Protein AF-A0A8I1FXY9-F1 (afdb_monomer)

Organism: NCBI:txid122355

Sequence (341 aa):
MSAKYPLLRSIAVDLVPSIPGQGSTDYKLNIAHQLLHAALGTVSPEVACQNRLPIVKLSTPFHSEFLQYNLFQAMERARKNFKMDQWQAMLIAEQAVTALRNARIGVGQVQILIDPQFKKAVKNKAFAALRQNLALDDSTELDPKTATLAIVSGKVPMPDLSWETRLSLAANSPFRHLGDIVYIAASAECYLWQFPPTDSTETAWATHDRCFRSQRHYSAEMGLGFTFITAPTTRENRAFIRGLDNQHQLYTPMIDCRREITEPDLTKVQWQLGNMHREAIRDSGHLHPSLTDLLPGGLASLLRIFGCNECNTLYAQDSHKNPGIPTSCKCHNSKPTPHAK

pLDDT: mean 86.22, std 12.81, range [37.53, 97.44]

Radius of gyration: 22.72 Å; Cα contacts (8 Å, |Δi|>4): 633; chains: 1; bounding box: 58×46×89 Å

Mean predicted aligned error: 7.25 Å

Solvent-accessible surface area (backbone atoms only — not comparable to full-atom values): 18620 Å² total; per-residue (Å²): 129,58,83,85,41,63,82,54,42,60,56,17,59,71,42,36,84,76,52,83,80,89,75,54,70,68,58,42,36,52,50,33,42,42,36,46,22,20,20,53,22,46,68,30,62,66,56,27,59,75,68,62,58,52,74,41,42,54,16,66,85,64,55,51,80,46,57,75,52,12,56,58,52,10,18,55,46,38,23,70,76,64,75,47,58,73,68,62,12,42,54,57,21,50,51,48,45,48,53,33,41,76,64,27,49,41,62,42,53,46,50,51,72,66,40,79,89,51,48,70,71,54,39,52,53,47,50,57,39,40,53,51,38,30,39,80,53,101,86,45,75,53,83,49,40,23,26,63,52,23,30,78,68,65,71,41,58,79,68,79,79,49,48,60,52,53,39,48,42,51,38,64,47,88,58,44,92,68,56,46,55,22,57,46,22,55,75,43,63,25,25,44,39,66,65,52,59,35,61,41,58,71,38,26,54,14,54,34,44,31,26,45,76,57,100,58,29,38,41,30,34,34,23,74,36,28,30,37,37,37,58,66,43,81,37,82,36,88,91,41,101,86,37,79,29,44,36,26,45,31,46,22,40,25,32,28,35,68,40,51,69,85,58,84,62,48,87,81,49,62,70,44,70,66,46,62,50,67,36,65,45,39,61,79,45,98,87,48,76,27,55,56,76,74,33,77,67,47,74,86,67,40,50,46,35,39,22,35,77,88,74,53,32,55,22,29,64,86,49,88,91,52,76,73,56,45,60,61,52,69,70,76,75,61,67,78,78,78,80,81,128

Structure (mmCIF, N/CA/C/O backbone):
data_AF-A0A8I1FXY9-F1
#
_entry.id   AF-A0A8I1FXY9-F1
#
loop_
_atom_site.group_PDB
_atom_site.id
_atom_site.type_symbol
_atom_site.label_atom_id
_atom_site.label_alt_id
_atom_site.label_comp_id
_atom_site.label_asym_id
_atom_site.label_entity_id
_atom_site.label_seq_id
_atom_site.pdbx_PDB_ins_code
_atom_site.Cartn_x
_atom_site.Cartn_y
_atom_site.Cartn_z
_atom_site.occupancy
_atom_site.B_iso_or_equiv
_atom_site.auth_seq_id
_atom_site.auth_comp_id
_atom_site.auth_asym_id
_atom_site.auth_atom_id
_atom_site.pdbx_PDB_model_num
ATOM 1 N N . MET A 1 1 ? 10.564 -18.897 -13.912 1.00 45.88 1 MET A N 1
ATOM 2 C CA . MET A 1 1 ? 10.556 -17.651 -13.109 1.00 45.88 1 MET A CA 1
ATOM 3 C C . MET A 1 1 ? 9.181 -16.966 -13.040 1.00 45.88 1 MET A C 1
ATOM 5 O O . MET A 1 1 ? 8.916 -16.340 -12.023 1.00 45.88 1 MET A O 1
ATOM 9 N N . SER A 1 2 ? 8.264 -17.144 -14.010 1.00 37.53 2 SER A N 1
ATOM 10 C CA . SER A 1 2 ? 6.939 -16.476 -14.016 1.00 37.53 2 SER A CA 1
ATOM 11 C C . SER A 1 2 ? 5.883 -17.020 -13.034 1.00 37.53 2 SER A C 1
ATOM 13 O O . SER A 1 2 ? 4.881 -16.355 -12.794 1.00 37.53 2 SER A O 1
ATOM 15 N N . ALA A 1 3 ? 6.098 -18.186 -12.410 1.00 43.84 3 ALA A N 1
ATOM 16 C CA . ALA A 1 3 ? 5.118 -18.788 -11.493 1.00 43.84 3 ALA A CA 1
ATOM 17 C C . ALA A 1 3 ? 4.887 -17.983 -10.196 1.00 43.84 3 ALA A C 1
ATOM 19 O O . ALA A 1 3 ? 3.838 -18.118 -9.579 1.00 43.84 3 ALA A O 1
ATOM 20 N N . LYS A 1 4 ? 5.847 -17.140 -9.783 1.00 53.50 4 LYS A N 1
ATOM 21 C CA . LYS A 1 4 ? 5.747 -16.345 -8.544 1.00 53.50 4 LYS A CA 1
ATOM 22 C C . LYS A 1 4 ? 4.998 -15.020 -8.703 1.00 53.50 4 LYS A C 1
ATOM 24 O O . LYS A 1 4 ? 4.618 -14.440 -7.695 1.00 53.50 4 LYS A O 1
ATOM 29 N N . TYR A 1 5 ? 4.751 -14.578 -9.937 1.00 65.88 5 TYR A N 1
ATOM 30 C CA . TYR A 1 5 ? 3.953 -13.384 -10.223 1.00 65.88 5 TYR A CA 1
ATOM 31 C C . TYR A 1 5 ? 2.901 -13.691 -11.293 1.00 65.88 5 TYR A C 1
ATOM 33 O O . TYR A 1 5 ? 3.026 -13.220 -12.426 1.00 65.88 5 TYR A O 1
ATOM 41 N N . PRO A 1 6 ? 1.858 -14.476 -10.953 1.00 76.38 6 PRO A N 1
ATOM 42 C CA . PRO A 1 6 ? 0.793 -14.833 -11.891 1.00 76.38 6 PRO A CA 1
ATOM 43 C C . PRO A 1 6 ? 0.164 -13.602 -12.555 1.00 76.38 6 PRO A C 1
ATOM 45 O O . PRO A 1 6 ? -0.101 -13.621 -13.753 1.00 76.38 6 PRO A O 1
ATOM 48 N N . LEU A 1 7 ? 0.036 -12.507 -11.794 1.00 83.75 7 LEU A N 1
ATOM 49 C CA . LEU A 1 7 ? -0.486 -11.218 -12.253 1.00 83.75 7 LEU A CA 1
ATOM 50 C C . LEU A 1 7 ? 0.299 -10.620 -13.429 1.00 83.75 7 LEU A C 1
ATOM 52 O O . LEU A 1 7 ? -0.293 -10.025 -14.321 1.00 83.75 7 LEU A O 1
ATOM 56 N N . LEU A 1 8 ? 1.625 -10.786 -13.453 1.00 89.31 8 LEU A N 1
ATOM 57 C CA . LEU A 1 8 ? 2.462 -10.263 -14.537 1.00 89.31 8 LEU A CA 1
ATOM 58 C C . LEU A 1 8 ? 2.552 -11.215 -15.724 1.00 89.31 8 LEU A C 1
ATOM 60 O O . LEU A 1 8 ? 2.991 -10.802 -16.792 1.00 89.31 8 LEU A O 1
ATOM 64 N N . ARG A 1 9 ? 2.182 -12.489 -15.555 1.00 88.06 9 ARG A N 1
ATOM 65 C CA . ARG A 1 9 ? 2.334 -13.498 -16.605 1.00 88.06 9 ARG A CA 1
ATOM 66 C C . ARG A 1 9 ? 1.412 -13.228 -17.790 1.00 88.06 9 ARG A C 1
ATOM 68 O O . ARG A 1 9 ? 1.884 -13.327 -18.915 1.00 88.06 9 ARG A O 1
ATOM 75 N N . SER A 1 10 ? 0.144 -12.889 -17.552 1.00 86.69 10 SER A N 1
ATOM 76 C CA . SER A 1 10 ? -0.794 -12.554 -18.635 1.00 86.69 10 SER A CA 1
ATOM 77 C C . SER A 1 10 ? -0.310 -11.337 -19.422 1.00 86.69 10 SER A C 1
ATOM 79 O O . SER A 1 10 ? -0.148 -11.419 -20.632 1.00 86.69 10 SER A O 1
ATOM 81 N N . ILE A 1 11 ? 0.069 -10.266 -18.719 1.00 91.62 11 ILE A N 1
ATOM 82 C CA . ILE A 1 11 ? 0.603 -9.049 -19.343 1.00 91.62 11 ILE A CA 1
ATOM 83 C C . ILE A 1 11 ? 1.875 -9.345 -20.138 1.00 91.62 11 ILE A C 1
ATOM 85 O O . ILE A 1 11 ? 2.051 -8.854 -21.248 1.00 91.62 11 ILE A O 1
ATOM 89 N N . ALA A 1 12 ? 2.782 -10.147 -19.579 1.00 91.12 12 ALA A N 1
ATOM 90 C CA . ALA A 1 12 ? 4.019 -10.501 -20.257 1.00 91.12 12 ALA A CA 1
ATOM 91 C C . ALA A 1 12 ? 3.742 -11.240 -21.573 1.00 91.12 12 ALA A C 1
ATOM 93 O O . ALA A 1 12 ? 4.397 -10.933 -22.563 1.00 91.12 12 ALA A O 1
ATOM 94 N N . VAL A 1 13 ? 2.771 -12.163 -21.593 1.00 90.38 13 VAL A N 1
ATOM 95 C CA . VAL A 1 13 ? 2.339 -12.872 -22.809 1.00 90.38 13 VAL A CA 1
ATOM 96 C C . VAL A 1 13 ? 1.783 -11.894 -23.844 1.00 90.38 13 VAL A C 1
ATOM 98 O O . VAL A 1 13 ? 2.195 -11.960 -25.000 1.00 90.38 13 VAL A O 1
ATOM 101 N N . ASP A 1 14 ? 0.940 -10.947 -23.429 1.00 88.50 14 ASP A N 1
ATOM 102 C CA . ASP A 1 14 ? 0.349 -9.943 -24.325 1.00 88.50 14 ASP A CA 1
ATOM 103 C C . ASP A 1 14 ? 1.394 -8.984 -24.920 1.00 88.50 14 ASP A C 1
ATOM 105 O O . ASP A 1 14 ? 1.212 -8.462 -26.018 1.00 88.50 14 ASP A O 1
ATOM 109 N N . LEU A 1 15 ? 2.517 -8.772 -24.225 1.00 89.00 15 LEU A N 1
ATOM 110 C CA . LEU A 1 15 ? 3.629 -7.950 -24.710 1.00 89.00 15 LEU A CA 1
ATOM 111 C C . LEU A 1 15 ? 4.573 -8.692 -25.668 1.00 89.00 15 LEU A C 1
ATOM 113 O O . LEU A 1 15 ? 5.290 -8.035 -26.423 1.00 89.00 15 LEU A O 1
ATOM 117 N N . VAL A 1 16 ? 4.599 -10.033 -25.673 1.00 90.12 16 VAL A N 1
ATOM 118 C CA . VAL A 1 16 ? 5.518 -10.823 -26.523 1.00 90.12 16 VAL A CA 1
ATOM 119 C C . VAL A 1 16 ? 5.428 -10.465 -28.016 1.00 90.12 16 VAL A C 1
ATOM 121 O O . VAL A 1 16 ? 6.491 -10.322 -28.629 1.00 90.12 16 VAL A O 1
ATOM 124 N N . PRO A 1 17 ? 4.236 -10.298 -28.628 1.00 87.38 17 PRO A N 1
ATOM 125 C CA . PRO A 1 17 ? 4.123 -9.924 -30.039 1.00 87.38 17 PRO A CA 1
ATOM 126 C C . PRO A 1 17 ? 4.778 -8.577 -30.366 1.00 87.38 17 PRO A C 1
ATOM 128 O O . PRO A 1 17 ? 5.331 -8.416 -31.451 1.00 87.38 17 PRO A O 1
ATOM 131 N N . SER A 1 18 ? 4.765 -7.637 -29.418 1.00 83.50 18 SER A N 1
ATOM 132 C CA . SER A 1 18 ? 5.369 -6.309 -29.571 1.00 83.50 18 SER A CA 1
ATOM 133 C C . SER A 1 18 ? 6.886 -6.303 -29.369 1.00 83.50 18 SER A C 1
ATOM 135 O O . SER A 1 18 ? 7.537 -5.301 -29.657 1.00 83.50 18 SER A O 1
ATOM 137 N N . ILE A 1 19 ? 7.476 -7.399 -28.877 1.00 84.19 19 ILE A N 1
ATOM 138 C CA . ILE A 1 19 ? 8.915 -7.486 -28.628 1.00 84.19 19 ILE A CA 1
ATOM 139 C C . ILE A 1 19 ? 9.678 -7.727 -29.945 1.00 84.19 19 ILE A C 1
ATOM 141 O O . ILE A 1 19 ? 9.516 -8.792 -30.566 1.00 84.19 19 ILE A O 1
ATOM 145 N N . PRO A 1 20 ? 10.553 -6.786 -30.361 1.00 80.62 20 PRO A N 1
ATOM 146 C CA . PRO A 1 20 ? 11.271 -6.882 -31.625 1.00 80.62 20 PRO A CA 1
ATOM 147 C C . PRO A 1 20 ? 12.362 -7.960 -31.597 1.00 80.62 20 PRO A C 1
ATOM 149 O O . PRO A 1 20 ? 12.853 -8.364 -30.543 1.00 80.62 20 PRO A O 1
ATOM 152 N N . GLY A 1 21 ? 12.759 -8.408 -32.790 1.00 77.06 21 GLY A N 1
ATOM 153 C CA . GLY A 1 21 ? 13.835 -9.381 -32.990 1.00 77.06 21 GLY A CA 1
ATOM 154 C C . GLY A 1 21 ? 13.376 -10.840 -33.076 1.00 77.06 21 GLY A C 1
ATOM 155 O O . GLY A 1 21 ? 12.226 -11.189 -32.783 1.00 77.06 21 GLY A O 1
ATOM 156 N N . GLN A 1 22 ? 14.300 -11.699 -33.515 1.00 68.88 22 GLN A N 1
ATOM 157 C CA . GLN A 1 22 ? 14.123 -13.151 -33.544 1.00 68.88 22 GLN A CA 1
ATOM 158 C C . GLN A 1 22 ? 14.563 -13.775 -32.216 1.00 68.88 22 GLN A C 1
ATOM 160 O O . GLN A 1 22 ? 15.511 -13.318 -31.582 1.00 68.88 22 GLN A O 1
ATOM 165 N N . GLY A 1 23 ? 13.861 -14.819 -31.786 1.00 77.88 23 GLY A N 1
ATOM 166 C CA . GLY A 1 23 ? 14.130 -15.531 -30.541 1.00 77.88 23 GLY A CA 1
ATOM 167 C C . GLY A 1 23 ? 12.962 -16.439 -30.176 1.00 77.88 23 GLY A C 1
ATOM 168 O O . GLY A 1 23 ? 11.863 -16.281 -30.711 1.00 77.88 23 GLY A O 1
ATOM 169 N N . SER A 1 24 ? 13.195 -17.388 -29.271 1.00 86.12 24 SER A N 1
ATOM 170 C CA . SER A 1 24 ? 12.120 -18.239 -28.761 1.00 86.12 24 SER A CA 1
ATOM 171 C C . SER A 1 24 ? 11.094 -17.417 -27.973 1.00 86.12 24 SER A C 1
ATOM 173 O O . SER A 1 24 ? 11.414 -16.373 -27.394 1.00 86.12 24 SER A O 1
ATOM 175 N N . THR A 1 25 ? 9.858 -17.911 -27.906 1.00 86.31 25 THR A N 1
ATOM 176 C CA . THR A 1 25 ? 8.793 -17.317 -27.083 1.00 86.31 25 THR A CA 1
ATOM 177 C C . THR A 1 25 ? 9.236 -17.145 -25.630 1.00 86.31 25 THR A C 1
ATOM 179 O O . THR A 1 25 ? 9.012 -16.090 -25.044 1.00 86.31 25 THR A O 1
ATOM 182 N N . ASP A 1 26 ? 9.948 -18.128 -25.072 1.00 86.38 26 ASP A N 1
ATOM 183 C CA . ASP A 1 26 ? 10.452 -18.078 -23.695 1.00 86.38 26 ASP A CA 1
ATOM 184 C C . ASP A 1 26 ? 11.477 -16.961 -23.479 1.00 86.38 26 ASP A C 1
ATOM 186 O O . ASP A 1 26 ? 11.463 -16.281 -22.449 1.00 86.38 26 ASP A O 1
ATOM 190 N N . TYR A 1 27 ? 12.354 -16.731 -24.459 1.00 86.31 27 TYR A N 1
ATOM 191 C CA . TYR A 1 27 ? 13.309 -15.629 -24.410 1.00 86.31 27 TYR A CA 1
ATOM 192 C C . TYR A 1 27 ? 12.587 -14.275 -24.400 1.00 86.31 27 TYR A C 1
ATOM 194 O O . TYR A 1 27 ? 12.861 -13.435 -23.540 1.00 86.31 27 TYR A O 1
ATOM 202 N N . LYS A 1 28 ? 11.604 -14.089 -25.291 1.00 88.25 28 LYS A N 1
ATOM 203 C CA . LYS A 1 28 ? 10.791 -12.863 -25.334 1.00 88.25 28 LYS A CA 1
ATOM 204 C C . LYS A 1 28 ? 9.981 -12.666 -24.053 1.00 88.25 28 LYS A C 1
ATOM 206 O O . LYS A 1 28 ? 9.930 -11.553 -23.538 1.00 88.25 28 LYS A O 1
ATOM 211 N N . LEU A 1 29 ? 9.423 -13.735 -23.489 1.00 89.19 29 LEU A N 1
ATOM 212 C CA . LEU A 1 29 ? 8.676 -13.688 -22.232 1.00 89.19 29 LEU A CA 1
ATOM 213 C C . LEU A 1 29 ? 9.561 -13.243 -21.057 1.00 89.19 29 LEU A C 1
ATOM 215 O O . LEU A 1 29 ? 9.147 -12.420 -20.240 1.00 89.19 29 LEU A O 1
ATOM 219 N N . ASN A 1 30 ? 10.799 -13.739 -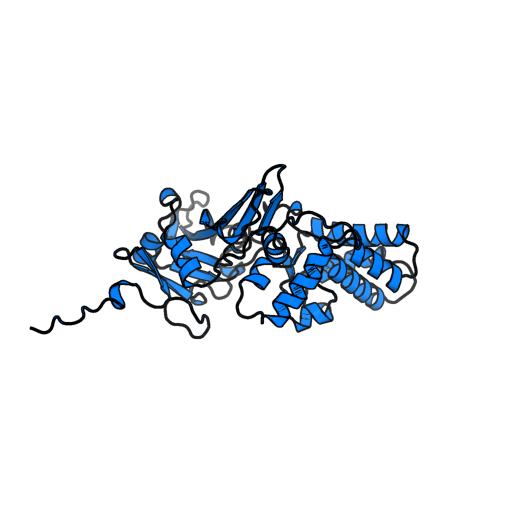20.982 1.00 88.31 30 ASN A N 1
ATOM 220 C CA . ASN A 1 30 ? 11.755 -13.291 -19.968 1.00 88.31 30 ASN A CA 1
ATOM 221 C C . ASN A 1 30 ? 12.063 -11.796 -20.107 1.00 88.31 30 ASN A C 1
ATOM 223 O O . ASN A 1 30 ? 12.101 -11.085 -19.102 1.00 88.31 30 ASN A O 1
ATOM 227 N N . ILE A 1 31 ? 12.229 -11.297 -21.335 1.00 88.50 31 ILE A N 1
ATOM 228 C CA . ILE A 1 31 ? 12.436 -9.863 -21.561 1.00 88.50 31 ILE A CA 1
ATOM 229 C C . ILE A 1 31 ? 11.194 -9.054 -21.171 1.00 88.50 31 ILE A C 1
ATOM 231 O O . ILE A 1 31 ? 11.340 -8.030 -20.503 1.00 88.50 31 ILE A O 1
ATOM 235 N N . ALA A 1 32 ? 9.991 -9.518 -21.520 1.00 91.44 32 ALA A N 1
ATOM 236 C CA . ALA A 1 32 ? 8.738 -8.879 -21.119 1.00 91.44 32 ALA A CA 1
ATOM 237 C C . ALA A 1 32 ? 8.659 -8.734 -19.592 1.00 91.44 32 ALA A C 1
ATO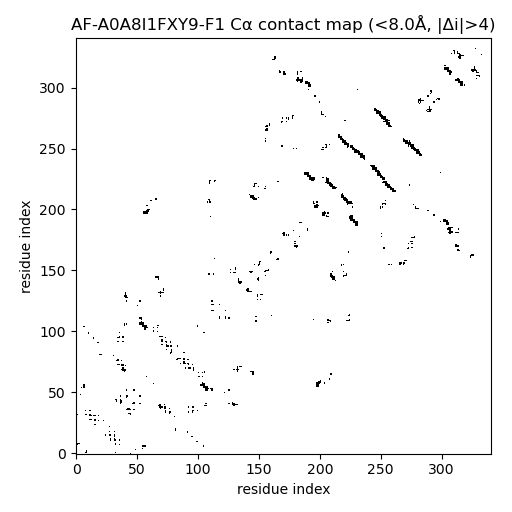M 239 O O . ALA A 1 32 ? 8.369 -7.655 -19.081 1.00 91.44 32 ALA A O 1
ATOM 240 N N . HIS A 1 33 ? 9.015 -9.782 -18.843 1.00 91.25 33 HIS A N 1
ATOM 241 C CA . HIS A 1 33 ? 9.092 -9.707 -17.385 1.00 91.25 33 HIS A CA 1
ATOM 242 C C . HIS A 1 33 ? 10.126 -8.683 -16.900 1.00 91.25 33 HIS A C 1
ATOM 244 O O . HIS A 1 33 ? 9.810 -7.873 -16.031 1.00 91.25 33 HIS A O 1
ATOM 250 N N . GLN A 1 34 ? 11.339 -8.667 -17.458 1.00 91.31 34 GLN A N 1
ATOM 251 C CA . GLN A 1 34 ? 12.354 -7.670 -17.088 1.00 91.31 34 GLN A CA 1
ATOM 252 C C . GLN A 1 34 ? 11.865 -6.235 -17.345 1.00 91.31 34 GLN A C 1
ATOM 254 O O . GLN A 1 34 ? 12.097 -5.348 -16.523 1.00 91.31 34 GLN A O 1
ATOM 259 N N . LEU A 1 35 ? 11.152 -6.014 -18.452 1.00 92.81 35 LEU A N 1
ATOM 260 C CA . LEU A 1 35 ? 10.558 -4.726 -18.798 1.00 92.81 35 LEU A CA 1
ATOM 261 C C . LEU A 1 35 ? 9.457 -4.318 -17.808 1.00 92.81 35 LEU A C 1
ATOM 263 O O . LEU A 1 35 ? 9.480 -3.199 -17.304 1.00 92.81 35 LEU A O 1
ATOM 267 N N . LEU A 1 36 ? 8.542 -5.231 -17.468 1.00 94.50 36 LEU A N 1
ATOM 268 C CA . LEU A 1 36 ? 7.474 -4.984 -16.492 1.00 94.50 36 LEU A CA 1
ATOM 269 C C . LEU A 1 36 ? 8.031 -4.667 -15.099 1.00 94.50 36 LEU A C 1
ATOM 271 O O . LEU A 1 36 ? 7.570 -3.739 -14.440 1.00 94.50 36 LEU A O 1
ATOM 275 N N . HIS A 1 37 ? 9.053 -5.397 -14.653 1.00 93.19 37 HIS A N 1
ATOM 276 C CA . HIS A 1 37 ? 9.684 -5.146 -13.357 1.00 93.19 37 HIS A CA 1
ATOM 277 C C . HIS A 1 37 ? 10.441 -3.812 -13.314 1.00 93.19 37 HIS A C 1
ATOM 279 O O . HIS A 1 37 ? 10.419 -3.148 -12.271 1.00 93.19 37 HIS A O 1
ATOM 285 N N . ALA A 1 38 ? 11.059 -3.404 -14.429 1.00 91.88 38 ALA A N 1
ATOM 286 C CA . ALA A 1 38 ? 11.644 -2.073 -14.578 1.00 91.88 38 ALA A CA 1
ATOM 287 C C . ALA A 1 38 ? 10.558 -0.986 -14.519 1.00 91.88 38 ALA A C 1
ATOM 289 O O . ALA A 1 38 ? 10.682 -0.057 -13.728 1.00 91.88 38 ALA A O 1
ATOM 290 N N . ALA A 1 39 ? 9.454 -1.152 -15.256 1.00 93.25 39 ALA A N 1
ATOM 291 C CA . ALA A 1 39 ? 8.323 -0.223 -15.247 1.00 93.25 39 ALA A CA 1
ATOM 292 C C . ALA A 1 39 ? 7.665 -0.085 -13.861 1.00 93.25 39 ALA A C 1
ATOM 294 O O . ALA A 1 39 ? 7.236 1.002 -13.486 1.00 93.25 39 ALA A O 1
ATOM 295 N N . LEU A 1 40 ? 7.612 -1.159 -13.068 1.00 92.56 40 LEU A N 1
ATOM 296 C CA . LEU A 1 40 ? 7.104 -1.128 -11.692 1.00 92.56 40 LEU A CA 1
ATOM 297 C C . LEU A 1 40 ? 8.073 -0.494 -10.678 1.00 92.56 40 LEU A C 1
ATOM 299 O O . LEU A 1 40 ? 7.667 -0.221 -9.553 1.00 92.56 40 LEU A O 1
ATOM 303 N N . GLY A 1 41 ? 9.351 -0.302 -11.023 1.00 88.25 41 GLY A N 1
ATOM 304 C CA . GLY A 1 41 ? 10.377 0.131 -10.064 1.00 88.25 41 GLY A CA 1
ATOM 305 C C . GLY A 1 41 ? 10.804 -0.971 -9.082 1.00 88.25 41 GLY A C 1
ATOM 306 O O . GLY A 1 41 ? 11.306 -0.691 -7.998 1.00 88.25 41 GLY A O 1
ATOM 307 N N . THR A 1 42 ? 10.622 -2.247 -9.445 1.00 87.19 42 THR A N 1
ATOM 308 C CA . THR A 1 42 ? 11.060 -3.409 -8.634 1.00 87.19 42 THR A CA 1
ATOM 309 C C . THR A 1 42 ? 12.440 -3.943 -9.036 1.00 87.19 42 THR A C 1
ATOM 311 O O . THR A 1 42 ? 12.890 -4.969 -8.522 1.00 87.19 42 THR A O 1
ATOM 314 N N . VAL A 1 43 ? 13.134 -3.224 -9.926 1.00 83.69 43 VAL A N 1
ATOM 315 C CA . VAL A 1 43 ? 14.469 -3.513 -10.483 1.00 83.69 43 VAL A CA 1
ATOM 316 C C . VAL A 1 43 ? 14.503 -4.712 -11.432 1.00 83.69 43 VAL A C 1
ATOM 318 O O . VAL A 1 43 ? 14.873 -4.551 -12.596 1.00 83.69 43 VAL A O 1
ATOM 321 N N . SER A 1 44 ? 14.161 -5.906 -10.944 1.00 86.06 44 SER A N 1
ATOM 322 C CA . SER A 1 44 ? 14.141 -7.145 -11.727 1.00 86.06 44 SER A CA 1
ATOM 323 C C . SER A 1 44 ? 13.235 -8.213 -11.084 1.00 86.06 44 SER A C 1
ATOM 325 O O . SER A 1 44 ? 12.966 -8.142 -9.878 1.00 86.06 44 SER A O 1
ATOM 327 N N . PRO A 1 45 ? 12.798 -9.235 -11.846 1.00 88.00 45 PRO A N 1
ATOM 328 C CA . PRO A 1 45 ? 12.053 -10.379 -11.322 1.00 88.00 45 PRO A CA 1
ATOM 329 C C . PRO A 1 45 ? 12.762 -11.093 -10.167 1.00 88.00 45 PRO A C 1
ATOM 331 O O . PRO A 1 45 ? 12.124 -11.488 -9.192 1.00 88.00 45 PRO A O 1
ATOM 334 N N . GLU A 1 46 ? 14.084 -11.251 -10.254 1.00 88.62 46 GLU A N 1
ATOM 335 C CA . GLU A 1 46 ? 14.898 -11.970 -9.272 1.00 88.62 46 GLU A CA 1
ATOM 336 C C . GLU A 1 46 ? 14.950 -11.210 -7.948 1.00 88.62 46 GLU A C 1
ATOM 338 O O . GLU A 1 46 ? 14.721 -11.797 -6.890 1.00 88.62 46 GLU A O 1
ATOM 343 N N . VAL A 1 47 ? 15.182 -9.893 -8.008 1.00 86.81 47 VAL A N 1
ATOM 344 C CA . VAL A 1 47 ? 15.216 -9.023 -6.825 1.00 86.81 47 VAL A CA 1
ATOM 345 C C . VAL A 1 47 ? 13.841 -8.956 -6.170 1.00 86.81 47 VAL A C 1
ATOM 347 O O . VAL A 1 47 ? 13.745 -9.094 -4.948 1.00 86.81 47 VAL A O 1
ATOM 350 N N . ALA A 1 48 ? 12.782 -8.781 -6.964 1.00 88.75 48 ALA A N 1
ATOM 351 C CA . ALA A 1 48 ? 11.414 -8.767 -6.462 1.00 88.75 48 ALA A CA 1
ATOM 352 C C . ALA A 1 48 ? 11.080 -10.086 -5.751 1.00 88.75 48 ALA A C 1
ATOM 354 O O . ALA A 1 48 ? 10.609 -10.072 -4.613 1.00 88.75 48 ALA A O 1
ATOM 355 N N . CYS A 1 49 ? 11.408 -11.219 -6.379 1.00 88.50 49 CYS A N 1
ATOM 356 C CA . CYS A 1 49 ? 11.168 -12.555 -5.843 1.00 88.50 49 CYS A CA 1
ATOM 357 C C . CYS A 1 49 ? 11.964 -12.817 -4.558 1.00 88.50 49 CYS A C 1
ATOM 359 O O . CYS A 1 49 ? 11.410 -13.325 -3.581 1.00 88.50 49 CYS A O 1
ATOM 361 N N . GLN A 1 50 ? 13.260 -12.494 -4.550 1.00 89.56 50 GLN A N 1
ATOM 362 C CA . GLN A 1 50 ? 14.139 -12.694 -3.396 1.00 89.56 50 GLN A CA 1
ATOM 363 C C . GLN A 1 50 ? 13.641 -11.911 -2.178 1.00 89.56 50 GLN A C 1
ATOM 365 O O . GLN A 1 50 ? 13.626 -12.436 -1.067 1.00 89.56 50 GLN A O 1
ATOM 370 N N . ASN A 1 51 ? 13.194 -10.677 -2.405 1.00 90.00 51 ASN A N 1
ATOM 371 C CA . ASN A 1 51 ? 12.698 -9.788 -1.361 1.00 90.00 51 ASN A CA 1
ATOM 372 C C . ASN A 1 51 ? 11.199 -9.937 -1.086 1.00 90.00 51 ASN A C 1
ATOM 374 O O . ASN A 1 51 ? 10.688 -9.241 -0.214 1.00 90.00 51 ASN A O 1
ATOM 378 N N . ARG A 1 52 ? 10.504 -10.818 -1.820 1.00 90.81 52 ARG A N 1
ATOM 379 C CA . ARG A 1 52 ? 9.050 -11.024 -1.744 1.00 90.81 52 ARG A CA 1
ATOM 380 C C . ARG A 1 52 ? 8.264 -9.713 -1.852 1.00 90.81 52 ARG A C 1
ATOM 382 O O . ARG A 1 52 ? 7.329 -9.487 -1.093 1.00 90.81 52 ARG A O 1
ATOM 389 N N . LEU A 1 53 ? 8.665 -8.832 -2.773 1.00 92.25 53 LEU A N 1
ATOM 390 C CA . LEU A 1 53 ? 7.983 -7.550 -2.952 1.00 92.25 53 LEU A CA 1
ATOM 391 C C . LEU A 1 53 ? 6.520 -7.788 -3.371 1.00 92.25 53 LEU A C 1
ATOM 393 O O . LEU A 1 53 ? 6.290 -8.594 -4.283 1.00 92.25 53 LEU A O 1
ATOM 397 N N . PRO A 1 54 ? 5.550 -7.106 -2.734 1.00 92.25 54 PRO A N 1
ATOM 398 C CA . PRO A 1 54 ? 4.138 -7.283 -3.024 1.00 92.25 54 PRO A CA 1
ATOM 399 C C . PRO A 1 54 ? 3.813 -6.616 -4.359 1.00 92.25 54 PRO A C 1
ATOM 401 O O . PRO A 1 54 ? 3.795 -5.391 -4.467 1.00 92.25 54 PRO A O 1
ATOM 404 N N . ILE A 1 55 ? 3.576 -7.428 -5.385 1.00 92.62 55 ILE A N 1
ATOM 405 C CA . ILE A 1 55 ? 3.004 -6.974 -6.654 1.00 92.62 55 ILE A CA 1
ATOM 406 C C . ILE A 1 55 ? 1.518 -7.279 -6.583 1.00 92.62 55 ILE A C 1
ATOM 408 O O . ILE A 1 55 ? 1.130 -8.435 -6.421 1.00 92.62 55 ILE A O 1
ATOM 412 N N . VAL A 1 56 ? 0.710 -6.232 -6.653 1.00 90.88 56 VAL A N 1
ATOM 413 C CA . VAL A 1 56 ? -0.711 -6.275 -6.313 1.00 90.88 56 VAL A CA 1
ATOM 414 C C . VAL A 1 56 ? -1.553 -5.743 -7.460 1.00 90.88 56 VAL A C 1
ATOM 416 O O . VAL A 1 56 ? -1.074 -4.954 -8.276 1.00 90.88 56 VAL A O 1
ATOM 419 N N . LYS A 1 57 ? -2.812 -6.173 -7.517 1.00 90.81 57 LYS A N 1
ATOM 420 C CA . LYS A 1 57 ? -3.821 -5.646 -8.432 1.00 90.81 57 LYS A CA 1
ATOM 421 C C . LYS A 1 57 ? -4.795 -4.801 -7.624 1.00 90.81 57 LYS A C 1
ATOM 423 O O . LYS A 1 57 ? -5.346 -5.301 -6.656 1.00 90.81 57 LYS A O 1
ATOM 428 N N . LEU A 1 58 ? -5.010 -3.555 -8.027 1.00 87.44 58 LEU A N 1
ATOM 429 C CA . LEU A 1 58 ? -5.906 -2.643 -7.322 1.00 87.44 58 LEU A CA 1
ATOM 430 C C . LEU A 1 58 ? -7.344 -2.737 -7.850 1.00 87.44 58 LEU A C 1
ATOM 432 O O . LEU A 1 58 ? -7.582 -2.806 -9.063 1.00 87.44 58 LEU A O 1
ATOM 436 N N . SER A 1 59 ? -8.306 -2.717 -6.932 1.00 84.69 59 SER A N 1
ATOM 437 C CA . SER A 1 59 ? -9.736 -2.663 -7.230 1.00 84.69 59 SER A CA 1
ATOM 438 C C . SER A 1 59 ? -10.175 -1.282 -7.728 1.00 84.69 59 SER A C 1
ATOM 440 O O . SER A 1 59 ? -9.448 -0.296 -7.669 1.00 84.69 59 SER A O 1
ATOM 442 N N . THR A 1 60 ? -11.383 -1.192 -8.277 1.00 67.00 60 THR A N 1
ATOM 443 C CA . THR A 1 60 ? -12.072 0.091 -8.509 1.00 67.00 60 THR A CA 1
ATOM 444 C C . THR A 1 60 ? -12.775 0.516 -7.214 1.00 67.00 60 THR A C 1
ATOM 446 O O . THR A 1 60 ? -13.266 -0.368 -6.523 1.00 67.00 60 THR A O 1
ATOM 449 N N . PRO A 1 61 ? -12.880 1.809 -6.859 1.00 55.41 61 PRO A N 1
ATOM 450 C CA . PRO A 1 61 ? -12.579 2.999 -7.651 1.00 55.41 61 PRO A CA 1
ATOM 451 C C . PRO A 1 61 ? -11.143 3.519 -7.481 1.00 55.41 61 PRO A C 1
ATOM 453 O O . PRO A 1 61 ? -10.888 4.664 -7.836 1.00 55.41 61 PRO A O 1
ATOM 456 N N . PHE A 1 62 ? -10.194 2.728 -6.959 1.00 63.91 62 PHE A N 1
ATOM 457 C CA . PHE A 1 62 ? -8.796 3.161 -6.886 1.00 63.91 62 PHE A CA 1
ATOM 458 C C . PHE A 1 62 ? -8.272 3.364 -8.304 1.00 63.91 62 PHE A C 1
ATOM 460 O O . PHE A 1 62 ? -7.977 2.426 -9.048 1.00 63.91 62 PHE A O 1
ATOM 467 N N . HIS A 1 63 ? -8.256 4.624 -8.716 1.00 60.59 63 HIS A N 1
ATOM 468 C CA . HIS A 1 63 ? -7.926 4.985 -10.069 1.00 60.59 63 HIS A CA 1
ATOM 469 C C . HIS A 1 63 ? -6.461 4.629 -10.338 1.00 60.59 63 HIS A C 1
ATOM 471 O O . HIS A 1 63 ? -5.567 4.900 -9.534 1.00 60.59 63 HIS A O 1
ATOM 477 N N . SER A 1 64 ? -6.193 4.055 -11.510 1.00 58.75 64 SER A N 1
ATOM 478 C CA . SER A 1 64 ? -4.838 3.716 -11.964 1.00 58.75 64 SER A CA 1
ATOM 479 C C . SER A 1 64 ? -3.884 4.919 -12.004 1.00 58.75 64 SER A C 1
ATOM 481 O O . SER A 1 64 ? -2.681 4.750 -12.177 1.00 58.75 64 SER A O 1
ATOM 483 N N . GLU A 1 65 ? -4.411 6.138 -11.875 1.00 65.56 65 GLU A N 1
ATOM 484 C CA . GLU A 1 65 ? -3.654 7.383 -11.748 1.00 65.56 65 GLU A CA 1
ATOM 485 C C . GLU A 1 65 ? -2.878 7.507 -10.426 1.00 65.56 65 GLU A C 1
ATOM 487 O O . GLU A 1 65 ? -1.907 8.261 -10.385 1.00 65.56 65 GLU A O 1
ATOM 492 N N . PHE A 1 66 ? -3.235 6.735 -9.391 1.00 71.12 66 PHE A N 1
ATOM 493 C CA . PHE A 1 66 ? -2.490 6.657 -8.125 1.00 71.12 66 PHE A CA 1
ATOM 494 C C . PHE A 1 66 ? -1.311 5.675 -8.184 1.00 71.12 66 PHE A C 1
ATOM 496 O O . PHE A 1 66 ? -0.500 5.613 -7.265 1.00 71.12 66 PHE A O 1
ATOM 503 N N . LEU A 1 67 ? -1.172 4.927 -9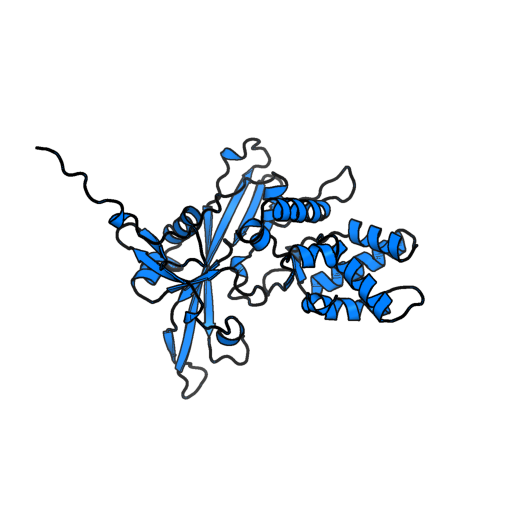.283 1.00 83.94 67 LEU A N 1
ATOM 504 C CA . LEU A 1 67 ? 0.004 4.106 -9.540 1.00 83.94 67 LEU A CA 1
ATOM 505 C C . LEU A 1 67 ? 1.085 4.947 -10.217 1.00 83.94 67 LEU A C 1
ATOM 507 O O . LEU A 1 67 ? 0.838 5.654 -11.198 1.00 83.94 67 LEU A O 1
ATOM 511 N N . GLN A 1 68 ? 2.308 4.835 -9.706 1.00 87.75 68 GLN A N 1
ATOM 512 C CA . GLN A 1 68 ? 3.459 5.526 -10.262 1.00 87.75 68 GLN A CA 1
ATOM 513 C C . GLN A 1 68 ? 4.438 4.531 -10.882 1.00 87.75 68 GLN A C 1
ATOM 515 O O . GLN A 1 68 ? 4.986 3.672 -10.192 1.00 87.75 68 GLN A O 1
ATOM 520 N N . TYR A 1 69 ? 4.669 4.680 -12.185 1.00 91.19 69 TYR A N 1
ATOM 521 C CA . TYR A 1 69 ? 5.528 3.809 -12.986 1.00 91.19 69 TYR A CA 1
ATOM 522 C C . TYR A 1 69 ? 6.821 4.515 -13.392 1.00 91.19 69 TYR A C 1
ATOM 524 O O . TYR A 1 69 ? 6.868 5.740 -13.474 1.00 91.19 69 TYR A O 1
ATOM 532 N N . ASN A 1 70 ? 7.851 3.729 -13.692 1.00 90.44 70 ASN A N 1
ATOM 533 C CA . ASN A 1 70 ? 9.150 4.198 -14.149 1.00 90.44 70 ASN A CA 1
ATOM 534 C C . ASN A 1 70 ? 9.300 4.056 -15.664 1.00 90.44 70 ASN A C 1
ATOM 536 O O . ASN A 1 70 ? 9.810 3.047 -16.162 1.00 90.44 70 ASN A O 1
ATOM 540 N N . LEU A 1 71 ? 8.855 5.069 -16.407 1.00 89.56 71 LEU A N 1
ATOM 541 C CA . LEU A 1 71 ? 9.019 5.063 -17.857 1.00 89.56 71 LEU A CA 1
ATOM 542 C C . LEU A 1 71 ? 10.504 5.054 -18.245 1.00 89.56 71 LEU A C 1
ATOM 544 O O . LEU A 1 71 ? 10.914 4.238 -19.065 1.00 89.56 71 LEU A O 1
ATOM 548 N N . PHE A 1 72 ? 11.320 5.901 -17.612 1.00 89.12 72 PHE A N 1
ATOM 549 C CA . PHE A 1 72 ? 12.735 6.055 -17.947 1.00 89.12 72 PHE A CA 1
ATOM 550 C C . PHE A 1 72 ? 13.528 4.749 -17.785 1.00 89.12 72 PHE A C 1
ATOM 552 O O . PHE A 1 72 ? 14.256 4.338 -18.687 1.00 89.12 72 PHE A O 1
ATOM 559 N N . GLN A 1 73 ? 13.351 4.020 -16.681 1.00 88.81 73 GLN A N 1
ATOM 560 C CA . GLN A 1 73 ? 14.021 2.728 -16.513 1.00 88.81 73 GLN A CA 1
ATOM 561 C C . GLN A 1 73 ? 13.499 1.647 -17.444 1.00 88.81 73 GLN A C 1
ATOM 563 O O . GLN A 1 73 ? 14.283 0.807 -17.891 1.00 88.81 73 GLN A O 1
ATOM 568 N N . ALA A 1 74 ? 12.198 1.642 -17.737 1.00 91.56 74 ALA A N 1
ATOM 569 C CA . ALA A 1 74 ? 11.649 0.738 -18.734 1.00 91.56 74 ALA A CA 1
ATOM 570 C C . ALA A 1 74 ? 12.260 1.022 -20.119 1.00 91.56 74 ALA A C 1
ATOM 572 O O . ALA A 1 74 ? 12.659 0.082 -20.807 1.00 91.56 74 ALA A O 1
ATOM 573 N N . MET A 1 75 ? 12.445 2.298 -20.479 1.00 91.88 75 MET A N 1
ATOM 574 C CA . MET A 1 75 ? 13.145 2.713 -21.698 1.00 91.88 75 MET A CA 1
ATOM 575 C C . MET A 1 75 ? 14.595 2.241 -21.708 1.00 91.88 75 MET A C 1
ATOM 577 O O . MET A 1 75 ? 15.015 1.568 -22.644 1.00 91.88 75 MET A O 1
ATOM 581 N N . GLU A 1 76 ? 15.362 2.523 -20.656 1.00 90.19 76 GLU A N 1
ATOM 582 C CA . GLU A 1 76 ? 16.764 2.102 -20.564 1.00 90.19 76 GLU A CA 1
ATOM 583 C C . GLU A 1 76 ? 16.913 0.575 -20.610 1.00 90.19 76 GLU A C 1
ATOM 585 O O . GLU A 1 76 ? 17.843 0.043 -21.225 1.00 90.19 76 GLU A O 1
ATOM 590 N N . ARG A 1 77 ? 15.963 -0.158 -20.019 1.00 90.69 77 ARG A N 1
ATOM 591 C CA . ARG A 1 77 ? 15.905 -1.618 -20.116 1.00 90.69 77 ARG A CA 1
ATOM 592 C C . ARG A 1 77 ? 15.621 -2.074 -21.546 1.00 90.69 77 ARG A C 1
ATOM 594 O O . ARG A 1 77 ? 16.301 -2.983 -22.023 1.00 90.69 77 ARG A O 1
ATOM 601 N N . ALA A 1 78 ? 14.662 -1.450 -22.227 1.00 91.12 78 ALA A N 1
ATOM 602 C CA . ALA A 1 78 ? 14.337 -1.744 -23.619 1.00 91.12 78 ALA A CA 1
ATOM 603 C C . ALA A 1 78 ? 15.536 -1.466 -24.543 1.00 91.12 78 ALA A C 1
ATOM 605 O O . ALA A 1 78 ? 15.936 -2.348 -25.301 1.00 91.12 78 ALA A O 1
ATOM 606 N N . ARG A 1 79 ? 16.199 -0.309 -24.405 1.00 91.62 79 ARG A N 1
ATOM 607 C CA . ARG A 1 79 ? 17.416 0.035 -25.166 1.00 91.62 79 ARG A CA 1
ATOM 608 C C . ARG A 1 79 ? 18.500 -1.021 -25.014 1.00 91.62 79 ARG A C 1
ATOM 610 O O . ARG A 1 79 ? 19.036 -1.498 -26.011 1.00 91.62 79 ARG A O 1
ATOM 617 N N . LYS A 1 80 ? 18.801 -1.418 -23.774 1.00 89.31 80 LYS A N 1
ATOM 618 C CA . LYS A 1 80 ? 19.851 -2.405 -23.479 1.00 89.31 80 LYS A CA 1
ATOM 619 C C . LYS A 1 80 ? 19.511 -3.793 -24.017 1.00 89.31 80 LYS A C 1
ATOM 621 O O . LYS A 1 80 ? 20.378 -4.442 -24.594 1.00 89.31 80 LYS A O 1
ATOM 626 N N . ASN A 1 81 ? 18.266 -4.239 -23.853 1.00 86.38 81 ASN A N 1
ATOM 627 C CA . ASN A 1 81 ? 17.857 -5.585 -24.258 1.00 86.38 81 ASN A CA 1
ATOM 628 C C . ASN A 1 81 ? 17.686 -5.725 -25.775 1.00 86.38 81 ASN A C 1
ATOM 630 O O . ASN A 1 81 ? 17.993 -6.780 -26.321 1.00 86.38 81 ASN A O 1
ATOM 634 N N . PHE A 1 82 ? 17.216 -4.676 -26.454 1.00 82.00 82 PHE A N 1
ATOM 635 C CA . PHE A 1 82 ? 16.866 -4.737 -27.874 1.00 82.00 82 PHE A CA 1
ATOM 636 C C . PHE A 1 82 ? 17.837 -3.998 -28.798 1.00 82.00 82 PHE A C 1
ATOM 638 O O . PHE A 1 82 ? 17.663 -4.056 -30.011 1.00 82.00 82 PHE A O 1
ATOM 645 N N . LYS A 1 83 ? 18.853 -3.313 -28.251 1.00 84.88 83 LYS A N 1
ATOM 646 C CA . LYS A 1 83 ? 19.823 -2.498 -29.008 1.00 84.88 83 LYS A CA 1
ATOM 647 C C . LYS A 1 83 ? 19.145 -1.495 -29.953 1.00 84.88 83 LYS A C 1
ATOM 649 O O . LYS A 1 83 ? 19.576 -1.300 -31.084 1.00 84.88 83 LYS A O 1
ATOM 654 N N . MET A 1 84 ? 18.062 -0.894 -29.475 1.00 86.69 84 MET A N 1
ATOM 655 C CA . MET A 1 84 ? 17.215 0.031 -30.229 1.00 86.69 84 MET A CA 1
ATOM 656 C C . MET A 1 84 ? 17.532 1.491 -29.905 1.00 86.69 84 MET A C 1
ATOM 658 O O . MET A 1 84 ? 18.141 1.799 -28.872 1.00 86.69 84 MET A O 1
ATOM 662 N N . ASP A 1 85 ? 17.090 2.387 -30.785 1.00 90.81 85 ASP A N 1
ATOM 663 C CA . ASP A 1 85 ? 17.154 3.823 -30.539 1.00 90.81 85 ASP A CA 1
ATOM 664 C C . ASP A 1 85 ? 16.198 4.263 -29.410 1.00 90.81 85 ASP A C 1
ATOM 666 O O . ASP A 1 85 ? 15.393 3.490 -28.877 1.00 90.81 85 ASP A O 1
ATOM 670 N N . GLN A 1 86 ? 16.324 5.528 -29.007 1.00 89.50 86 GLN A N 1
ATOM 671 C CA . GLN A 1 86 ? 15.563 6.092 -27.895 1.00 89.50 86 GLN A CA 1
ATOM 672 C C . GLN A 1 86 ? 14.050 6.140 -28.160 1.00 89.50 86 GLN A C 1
ATOM 674 O O . GLN A 1 86 ? 13.275 5.903 -27.234 1.00 89.50 86 GLN A O 1
ATOM 679 N N . TRP A 1 87 ? 13.619 6.405 -29.396 1.00 88.69 87 TRP A N 1
ATOM 680 C CA . TRP A 1 87 ? 12.202 6.512 -29.750 1.00 88.69 87 TRP A CA 1
ATOM 681 C C . TRP A 1 87 ? 11.522 5.145 -29.744 1.00 88.69 87 TRP A C 1
ATOM 683 O O . TRP A 1 87 ? 10.447 4.987 -29.166 1.00 88.69 87 TRP A O 1
ATOM 693 N N . GLN A 1 88 ? 12.175 4.133 -30.313 1.00 89.81 88 GLN A N 1
ATOM 694 C CA . GLN A 1 88 ? 11.693 2.752 -30.282 1.00 89.81 88 GLN A CA 1
ATOM 695 C C . GLN A 1 88 ? 11.596 2.221 -28.846 1.00 89.81 88 GLN A C 1
ATOM 697 O O . GLN A 1 88 ? 10.600 1.595 -28.478 1.00 89.81 88 GLN A O 1
ATOM 702 N N . ALA A 1 89 ? 12.588 2.525 -28.005 1.00 91.44 89 ALA A N 1
ATOM 703 C CA . ALA A 1 89 ? 12.564 2.140 -26.597 1.00 91.44 89 ALA A CA 1
ATOM 704 C C . ALA A 1 89 ? 11.446 2.815 -25.810 1.00 91.44 89 ALA A C 1
ATOM 706 O O . ALA A 1 89 ? 10.821 2.166 -24.971 1.00 91.44 89 ALA A O 1
ATOM 707 N N . MET A 1 90 ? 11.175 4.089 -26.100 1.00 91.88 90 MET A N 1
ATOM 708 C CA . MET A 1 90 ? 10.050 4.818 -25.521 1.00 91.88 90 MET A CA 1
ATOM 709 C C . MET A 1 90 ? 8.719 4.142 -25.838 1.00 91.88 90 MET A C 1
ATOM 711 O O . MET A 1 90 ? 7.936 3.903 -24.925 1.00 91.88 90 MET A O 1
ATOM 715 N N . LEU A 1 91 ? 8.490 3.759 -27.097 1.00 91.19 91 LEU A N 1
ATOM 716 C CA . LEU A 1 91 ? 7.250 3.092 -27.507 1.00 91.19 91 LEU A CA 1
ATOM 717 C C . LEU A 1 91 ? 7.032 1.764 -26.768 1.00 91.19 91 LEU A C 1
ATOM 719 O O . LEU A 1 91 ? 5.943 1.516 -26.254 1.00 91.19 91 LEU A O 1
ATOM 723 N N . ILE A 1 92 ? 8.066 0.926 -26.668 1.00 91.62 92 ILE A N 1
ATOM 724 C CA . ILE A 1 92 ? 7.983 -0.361 -25.959 1.00 91.62 92 ILE A CA 1
ATOM 725 C C . ILE A 1 92 ? 7.767 -0.161 -24.451 1.00 91.62 92 ILE A C 1
ATOM 727 O O . ILE A 1 92 ? 6.972 -0.872 -23.830 1.00 91.62 92 ILE A O 1
ATOM 731 N N . ALA A 1 93 ? 8.445 0.818 -23.853 1.00 92.94 93 ALA A N 1
ATOM 732 C CA . ALA A 1 93 ? 8.282 1.149 -22.443 1.00 92.94 93 ALA A CA 1
ATOM 733 C C . ALA A 1 93 ? 6.867 1.669 -22.130 1.00 92.94 93 ALA A C 1
ATOM 735 O O . ALA A 1 93 ? 6.246 1.205 -21.174 1.00 92.94 93 ALA A O 1
ATOM 736 N N . GLU A 1 94 ? 6.328 2.563 -22.964 1.00 93.06 94 GLU A N 1
ATOM 737 C CA . GLU A 1 94 ? 4.958 3.076 -22.842 1.00 93.06 94 GLU A CA 1
ATOM 738 C C . GLU A 1 94 ? 3.911 1.969 -22.980 1.00 93.06 94 GLU A C 1
ATOM 740 O O . GLU A 1 94 ? 2.934 1.947 -22.229 1.00 93.06 94 GLU A O 1
ATOM 745 N N . GLN A 1 95 ? 4.117 1.007 -23.885 1.00 93.06 95 GLN A N 1
ATOM 746 C CA . GLN A 1 95 ? 3.234 -0.156 -24.004 1.00 93.06 95 GLN A CA 1
ATOM 747 C C . GLN A 1 95 ? 3.208 -0.980 -22.714 1.00 93.06 95 GLN A C 1
ATOM 749 O O . GLN A 1 95 ? 2.130 -1.328 -22.232 1.00 93.06 95 GLN A O 1
ATOM 754 N N . ALA A 1 96 ? 4.371 -1.246 -22.112 1.00 93.75 96 ALA A N 1
ATOM 755 C CA . ALA A 1 96 ? 4.444 -1.981 -20.852 1.00 93.75 96 ALA A CA 1
ATOM 756 C C . ALA A 1 96 ? 3.777 -1.222 -19.693 1.00 93.75 96 ALA A C 1
ATOM 758 O O . ALA A 1 96 ? 2.993 -1.805 -18.942 1.00 93.75 96 ALA A O 1
ATOM 759 N N . VAL A 1 97 ? 4.038 0.084 -19.571 1.00 93.25 97 VAL A N 1
ATOM 760 C CA . VAL A 1 97 ? 3.407 0.951 -18.562 1.00 93.25 97 VAL A CA 1
ATOM 761 C C . VAL A 1 97 ? 1.891 1.012 -18.762 1.00 93.25 97 VAL A C 1
ATOM 763 O O . VAL A 1 97 ? 1.136 0.901 -17.797 1.00 93.25 97 VAL A O 1
ATOM 766 N N . THR A 1 98 ? 1.428 1.144 -20.004 1.00 92.56 98 THR A N 1
ATOM 767 C CA . THR A 1 98 ? -0.000 1.182 -20.344 1.00 92.56 98 THR A CA 1
ATOM 768 C C . THR A 1 98 ? -0.682 -0.142 -20.020 1.00 92.56 98 THR A C 1
ATOM 770 O O . THR A 1 98 ? -1.760 -0.142 -19.429 1.00 92.56 98 THR A O 1
ATOM 773 N N . ALA A 1 99 ? -0.044 -1.274 -20.324 1.00 92.81 99 ALA A N 1
ATOM 774 C CA . ALA A 1 99 ? -0.584 -2.588 -19.998 1.00 92.81 99 ALA A CA 1
ATOM 775 C C . ALA A 1 99 ? -0.713 -2.794 -18.477 1.00 92.81 99 ALA A C 1
ATOM 777 O O . ALA A 1 99 ? -1.768 -3.218 -18.003 1.00 92.81 99 ALA A O 1
ATOM 778 N N . LEU A 1 100 ? 0.306 -2.408 -17.697 1.00 93.25 100 LEU A N 1
ATOM 779 C CA . LEU A 1 100 ? 0.245 -2.415 -16.228 1.00 93.25 100 LEU A CA 1
ATOM 780 C C . LEU A 1 100 ? -0.868 -1.506 -15.695 1.00 93.25 100 LEU A C 1
ATOM 782 O O . LEU A 1 100 ? -1.643 -1.920 -14.832 1.00 93.25 100 LEU A O 1
ATOM 786 N N . ARG A 1 101 ? -0.982 -0.290 -16.241 1.00 91.44 101 ARG A N 1
ATOM 787 C CA . ARG A 1 101 ? -2.002 0.696 -15.861 1.00 91.44 101 ARG A CA 1
ATOM 788 C C . ARG A 1 101 ? -3.414 0.178 -16.116 1.00 91.44 101 ARG A C 1
ATOM 790 O O . ARG A 1 101 ? -4.235 0.227 -15.205 1.00 91.44 101 ARG A O 1
ATOM 797 N N . ASN A 1 102 ? -3.669 -0.372 -17.301 1.00 90.06 102 ASN A N 1
ATOM 798 C CA . ASN A 1 102 ? -4.965 -0.942 -17.676 1.00 90.06 102 ASN A CA 1
ATOM 799 C C . ASN A 1 102 ? -5.317 -2.160 -16.813 1.00 90.06 102 ASN A C 1
ATOM 801 O O . ASN A 1 102 ? -6.463 -2.328 -16.396 1.00 90.06 102 ASN A O 1
ATOM 805 N N . ALA A 1 103 ? -4.319 -2.982 -16.483 1.00 90.19 103 ALA A N 1
ATOM 806 C CA . ALA A 1 103 ? -4.491 -4.111 -15.577 1.00 90.19 103 ALA A CA 1
ATOM 807 C C . ALA A 1 103 ? -4.567 -3.706 -14.092 1.00 90.19 103 ALA A C 1
ATOM 809 O O . ALA A 1 103 ? -4.910 -4.548 -13.259 1.00 90.19 103 ALA A O 1
ATOM 810 N N . ARG A 1 104 ? -4.284 -2.434 -13.766 1.00 90.88 104 ARG A N 1
ATOM 811 C CA . ARG A 1 104 ? -4.210 -1.864 -12.409 1.00 90.88 104 ARG A CA 1
ATOM 812 C C . ARG A 1 104 ? -3.209 -2.591 -11.513 1.00 90.88 104 ARG A C 1
ATOM 814 O O . ARG A 1 104 ? -3.469 -2.804 -10.330 1.00 90.88 104 ARG A O 1
ATOM 821 N N . ILE A 1 105 ? -2.077 -2.996 -12.080 1.00 91.69 105 ILE A N 1
ATOM 822 C CA . ILE A 1 105 ? -1.038 -3.717 -11.344 1.00 91.69 105 ILE A CA 1
ATOM 823 C C . ILE A 1 105 ? 0.065 -2.762 -10.911 1.00 91.69 105 ILE A C 1
ATOM 825 O O . ILE A 1 105 ? 0.644 -2.046 -11.721 1.00 91.69 105 ILE A O 1
ATOM 829 N N . GLY A 1 106 ? 0.376 -2.794 -9.620 1.00 91.88 106 GLY A N 1
ATOM 830 C CA . GLY A 1 106 ? 1.379 -1.947 -8.995 1.00 91.88 106 GLY A CA 1
ATOM 831 C C . GLY A 1 106 ? 2.164 -2.676 -7.915 1.00 91.88 106 GLY A C 1
ATOM 832 O O . GLY A 1 106 ? 2.048 -3.888 -7.726 1.00 91.88 106 GLY A O 1
ATOM 833 N N . VAL A 1 107 ? 2.968 -1.909 -7.186 1.00 92.81 107 VAL A N 1
ATOM 834 C CA . VAL A 1 107 ? 3.681 -2.384 -5.998 1.00 92.81 107 VAL A CA 1
ATOM 835 C C . VAL A 1 107 ? 2.898 -1.963 -4.757 1.00 92.81 107 VAL A C 1
ATOM 837 O O . VAL A 1 107 ? 2.509 -0.804 -4.645 1.00 92.81 107 VAL A O 1
ATOM 840 N N . GLY A 1 108 ? 2.682 -2.882 -3.815 1.00 93.00 108 GLY A N 1
ATOM 841 C CA . GLY A 1 108 ? 2.016 -2.624 -2.535 1.00 93.00 108 GLY A CA 1
ATOM 842 C C . GLY A 1 108 ? 2.902 -1.815 -1.585 1.00 93.00 108 GLY A C 1
ATOM 843 O O . GLY A 1 108 ? 3.434 -2.354 -0.616 1.00 93.00 108 GLY A O 1
ATOM 844 N N . GLN A 1 109 ? 3.101 -0.529 -1.873 1.00 94.94 109 GLN A N 1
ATOM 845 C CA . GLN A 1 109 ? 4.058 0.323 -1.158 1.00 94.94 109 GLN A CA 1
ATOM 846 C C . GLN A 1 109 ? 3.714 0.476 0.329 1.00 94.94 109 GLN A C 1
ATOM 848 O O . GLN A 1 109 ? 4.609 0.406 1.169 1.00 94.94 109 GLN A O 1
ATOM 853 N N . VAL A 1 110 ? 2.425 0.598 0.668 1.00 95.62 110 VAL A N 1
ATOM 854 C CA . VAL A 1 110 ? 1.945 0.646 2.062 1.00 95.62 110 VAL A CA 1
ATOM 855 C C . VAL A 1 110 ? 2.327 -0.622 2.811 1.00 95.62 110 VAL A C 1
ATOM 857 O O . VAL A 1 110 ? 2.838 -0.553 3.927 1.00 95.62 110 VAL A O 1
ATOM 860 N N . GLN A 1 111 ? 2.158 -1.787 2.179 1.00 95.38 111 GLN A N 1
ATOM 861 C CA . GLN A 1 111 ? 2.577 -3.051 2.771 1.00 95.38 111 GLN A CA 1
ATOM 862 C C . GLN A 1 111 ? 4.091 -3.078 2.991 1.00 95.38 111 GLN A C 1
ATOM 864 O O . GLN A 1 111 ? 4.525 -3.375 4.097 1.00 95.38 111 GLN A O 1
ATOM 869 N N . ILE A 1 112 ? 4.904 -2.681 2.005 1.00 95.81 112 ILE A N 1
ATOM 870 C CA . ILE A 1 112 ? 6.367 -2.590 2.183 1.00 95.81 112 ILE A CA 1
ATOM 871 C C . ILE A 1 112 ? 6.723 -1.656 3.351 1.00 95.81 112 ILE A C 1
ATOM 873 O O . ILE A 1 112 ? 7.617 -1.971 4.139 1.00 95.81 112 ILE A O 1
ATOM 877 N N . LEU A 1 113 ? 6.047 -0.509 3.473 1.00 96.19 113 LEU A N 1
ATOM 878 C CA . LEU A 1 113 ? 6.323 0.484 4.509 1.00 96.19 113 LEU A CA 1
ATOM 879 C C . LEU A 1 113 ? 5.961 -0.027 5.909 1.00 96.19 113 LEU A C 1
ATOM 881 O O . LEU A 1 113 ? 6.769 0.110 6.830 1.00 96.19 113 LEU A O 1
ATOM 885 N N . ILE A 1 114 ? 4.783 -0.631 6.067 1.00 94.62 114 ILE A N 1
ATOM 886 C CA . ILE A 1 114 ? 4.175 -0.921 7.374 1.00 94.62 114 ILE A CA 1
ATOM 887 C C . ILE A 1 114 ? 4.475 -2.343 7.855 1.00 94.62 114 ILE A C 1
ATOM 889 O O . ILE A 1 114 ? 4.723 -2.541 9.044 1.00 94.62 114 ILE A O 1
ATOM 893 N N . ASP A 1 115 ? 4.496 -3.334 6.965 1.00 92.62 115 ASP A N 1
ATOM 894 C CA . ASP A 1 115 ? 4.610 -4.740 7.351 1.00 92.62 115 ASP A CA 1
ATOM 895 C C . ASP A 1 115 ? 5.983 -5.011 8.015 1.00 92.62 115 ASP A C 1
ATOM 897 O O . ASP A 1 115 ? 7.038 -4.704 7.433 1.00 92.62 115 ASP A O 1
ATOM 901 N N . PRO A 1 116 ? 6.010 -5.536 9.257 1.00 88.81 116 PRO A N 1
ATOM 902 C CA . PRO A 1 116 ? 7.249 -5.832 9.973 1.00 88.81 116 PRO A CA 1
ATOM 903 C C . PRO A 1 116 ? 8.048 -6.989 9.355 1.00 88.81 116 PRO A C 1
ATOM 905 O O . PRO A 1 116 ? 9.238 -7.120 9.644 1.00 88.81 116 PRO A O 1
ATOM 908 N N . GLN A 1 117 ? 7.444 -7.813 8.489 1.00 89.44 117 GLN A N 1
ATOM 909 C CA . GLN A 1 117 ? 8.149 -8.894 7.794 1.00 89.44 117 GLN A CA 1
ATOM 910 C C . GLN A 1 117 ? 9.222 -8.365 6.831 1.00 89.44 117 GLN A C 1
ATOM 912 O O . GLN A 1 117 ? 10.236 -9.033 6.594 1.00 89.44 117 GLN A O 1
ATOM 917 N N . PHE A 1 118 ? 9.055 -7.146 6.304 1.00 92.75 118 PHE A N 1
ATOM 918 C CA . PHE A 1 118 ? 10.087 -6.499 5.500 1.00 92.75 118 PHE A CA 1
ATOM 919 C C . PHE A 1 118 ? 11.154 -5.891 6.411 1.00 92.75 118 PHE A C 1
ATOM 921 O O . PHE A 1 118 ? 10.928 -4.939 7.151 1.00 92.75 118 PHE A O 1
ATOM 928 N N . LYS A 1 119 ? 12.379 -6.411 6.332 1.00 93.69 119 LYS A N 1
ATOM 929 C CA . LYS A 1 119 ? 13.516 -5.854 7.080 1.00 93.69 119 LYS A CA 1
ATOM 930 C C . LYS A 1 119 ? 13.875 -4.456 6.562 1.00 93.69 119 LYS A C 1
ATOM 932 O O . LYS A 1 119 ? 13.743 -4.184 5.370 1.00 93.69 119 LYS A O 1
ATOM 937 N N . LYS A 1 120 ? 14.449 -3.603 7.422 1.00 94.25 120 LYS A N 1
ATOM 938 C CA . LYS A 1 120 ? 14.872 -2.225 7.079 1.00 94.25 120 LYS A CA 1
ATOM 939 C C . LYS A 1 120 ? 15.702 -2.144 5.790 1.00 94.25 120 LYS A C 1
ATOM 941 O O . LYS A 1 120 ? 15.435 -1.297 4.947 1.00 94.25 120 LYS A O 1
ATOM 946 N N . ALA A 1 121 ? 16.659 -3.054 5.596 1.00 94.88 121 ALA A N 1
ATOM 947 C CA . ALA A 1 121 ? 17.474 -3.100 4.378 1.00 94.88 121 ALA A CA 1
ATOM 948 C C . ALA A 1 121 ? 16.641 -3.354 3.106 1.00 94.88 121 ALA A C 1
ATOM 950 O O . ALA A 1 121 ? 16.901 -2.750 2.067 1.00 94.88 121 ALA A O 1
ATOM 951 N N . VAL A 1 122 ? 15.613 -4.207 3.196 1.00 94.06 122 VAL A N 1
ATOM 952 C CA . VAL A 1 122 ? 14.696 -4.491 2.084 1.00 94.06 122 VAL A CA 1
ATOM 953 C C . VAL A 1 122 ? 13.810 -3.281 1.803 1.00 94.06 122 VAL A C 1
ATOM 955 O O . VAL A 1 122 ? 13.717 -2.882 0.645 1.00 94.06 122 VAL A O 1
ATOM 958 N N . LYS A 1 123 ? 13.238 -2.651 2.843 1.00 95.06 123 LYS A N 1
ATOM 959 C CA . LYS A 1 123 ? 12.445 -1.415 2.701 1.00 95.06 123 LYS A CA 1
ATOM 960 C C . LYS A 1 123 ? 13.262 -0.320 2.013 1.00 95.06 123 LYS A C 1
ATOM 962 O O . LYS A 1 123 ? 12.829 0.217 1.001 1.00 95.06 123 LYS A O 1
ATOM 967 N N . ASN A 1 124 ? 14.479 -0.062 2.495 1.00 94.44 124 ASN A N 1
ATOM 968 C CA . ASN A 1 124 ? 15.368 0.950 1.923 1.00 94.44 124 ASN A CA 1
ATOM 969 C C . ASN A 1 124 ? 15.692 0.668 0.452 1.00 94.44 124 ASN A C 1
ATOM 971 O O . ASN A 1 124 ? 15.619 1.575 -0.369 1.00 94.44 124 ASN A O 1
ATOM 975 N N . LYS A 1 125 ? 16.018 -0.584 0.102 1.00 92.81 125 LYS A N 1
ATOM 976 C CA . LYS A 1 125 ? 16.313 -0.964 -1.287 1.00 92.81 125 LYS A CA 1
ATOM 977 C C . LYS A 1 125 ? 15.085 -0.822 -2.190 1.00 92.81 125 LYS A C 1
ATOM 979 O O . LYS A 1 125 ? 15.213 -0.317 -3.300 1.00 92.81 125 LYS A O 1
ATOM 984 N N . ALA A 1 126 ? 13.917 -1.258 -1.719 1.00 93.56 126 ALA A N 1
ATOM 985 C CA . ALA A 1 126 ? 12.668 -1.154 -2.465 1.00 93.56 126 ALA A CA 1
ATOM 986 C C . ALA A 1 126 ? 12.293 0.311 -2.711 1.00 93.56 126 ALA A C 1
ATOM 988 O O . ALA A 1 126 ? 12.066 0.695 -3.852 1.00 93.56 126 ALA A O 1
ATOM 989 N N . PHE A 1 127 ? 12.311 1.151 -1.674 1.00 94.12 127 PHE A N 1
ATOM 990 C CA . PHE A 1 127 ? 11.986 2.567 -1.820 1.00 94.12 127 PHE A CA 1
ATOM 991 C C . PHE A 1 127 ? 13.046 3.354 -2.588 1.00 94.12 127 PHE A C 1
ATOM 993 O O . PHE A 1 127 ? 12.683 4.264 -3.320 1.00 94.12 127 PHE A O 1
ATOM 1000 N N . ALA A 1 128 ? 14.329 2.990 -2.514 1.00 90.81 128 ALA A N 1
ATOM 1001 C CA . ALA A 1 128 ? 15.346 3.581 -3.383 1.00 90.81 128 ALA A CA 1
ATOM 1002 C C . ALA A 1 128 ? 15.050 3.311 -4.868 1.00 90.81 128 ALA A C 1
ATOM 1004 O O . ALA A 1 128 ? 15.174 4.218 -5.686 1.00 90.81 128 ALA A O 1
ATOM 1005 N N . ALA A 1 129 ? 14.612 2.095 -5.208 1.00 89.31 129 ALA A N 1
ATOM 1006 C CA . ALA A 1 129 ? 14.214 1.753 -6.571 1.00 89.31 129 ALA A CA 1
ATOM 1007 C C . ALA A 1 129 ? 12.905 2.447 -6.987 1.00 89.31 129 ALA A C 1
ATOM 1009 O O . ALA A 1 129 ? 12.842 3.045 -8.054 1.00 89.31 129 ALA A O 1
ATOM 1010 N N . LEU A 1 130 ? 11.885 2.454 -6.124 1.00 91.31 130 LEU A N 1
ATOM 1011 C CA . LEU A 1 130 ? 10.607 3.121 -6.401 1.00 91.31 130 LEU A CA 1
ATOM 1012 C C . LEU A 1 130 ? 10.751 4.644 -6.526 1.00 91.31 130 LEU A C 1
ATOM 1014 O O . LEU A 1 130 ? 10.063 5.259 -7.335 1.00 91.31 130 LEU A O 1
ATOM 1018 N N . ARG A 1 131 ? 11.667 5.272 -5.779 1.00 89.19 131 ARG A N 1
ATOM 1019 C CA . ARG A 1 131 ? 11.965 6.706 -5.920 1.00 89.19 131 ARG A CA 1
ATOM 1020 C C . ARG A 1 131 ? 12.526 7.055 -7.293 1.00 89.19 131 ARG A C 1
ATOM 1022 O O . ARG A 1 131 ? 12.317 8.172 -7.749 1.00 89.19 131 ARG A O 1
ATOM 1029 N N . GLN A 1 132 ? 13.158 6.114 -7.994 1.00 86.38 132 GLN A N 1
ATOM 1030 C CA . GLN A 1 132 ? 13.582 6.344 -9.377 1.00 86.38 132 GLN A CA 1
ATOM 1031 C C . GLN A 1 132 ? 12.382 6.556 -10.309 1.00 86.38 132 GLN A C 1
ATOM 1033 O O . GLN A 1 132 ? 12.567 7.089 -11.394 1.00 86.38 132 GLN A O 1
ATOM 1038 N N . ASN A 1 133 ? 11.156 6.194 -9.906 1.00 84.56 133 ASN A N 1
ATOM 1039 C CA . ASN A 1 133 ? 9.935 6.495 -10.661 1.00 84.56 133 ASN A CA 1
ATOM 1040 C C . ASN A 1 133 ? 9.602 7.997 -10.632 1.00 84.56 133 ASN A C 1
ATOM 1042 O O . ASN A 1 133 ? 8.714 8.432 -11.362 1.00 84.56 133 ASN A O 1
ATOM 1046 N N . LEU A 1 134 ? 10.228 8.772 -9.739 1.00 82.75 134 LEU A N 1
ATOM 1047 C CA . LEU A 1 134 ? 10.105 10.229 -9.679 1.00 82.75 134 LEU A CA 1
ATOM 1048 C C . LEU A 1 134 ? 11.147 10.920 -10.565 1.00 82.75 134 LEU A C 1
ATOM 1050 O O . LEU A 1 134 ? 10.956 12.074 -10.918 1.00 82.75 134 LEU A O 1
ATOM 1054 N N . ALA A 1 135 ? 12.244 10.253 -10.920 1.00 74.00 135 ALA A N 1
ATOM 1055 C CA . ALA A 1 135 ? 13.308 10.865 -11.705 1.00 74.00 135 ALA A CA 1
ATOM 1056 C C . ALA A 1 135 ? 12.953 10.825 -13.198 1.00 74.00 135 ALA A C 1
ATOM 1058 O O . ALA A 1 135 ? 12.770 9.746 -13.766 1.00 74.00 135 ALA A O 1
ATOM 1059 N N . LEU A 1 136 ? 12.857 11.997 -13.832 1.00 65.88 136 LEU A N 1
ATOM 1060 C CA . LEU A 1 136 ? 12.850 12.096 -15.298 1.00 65.88 136 LEU A CA 1
ATOM 1061 C C . LEU A 1 136 ? 14.280 12.020 -15.850 1.00 65.88 136 LEU A C 1
ATOM 1063 O O . LEU A 1 136 ? 14.517 11.362 -16.861 1.00 65.88 136 LEU A O 1
ATOM 1067 N N . ASP A 1 137 ? 15.210 12.669 -15.149 1.00 61.25 137 ASP A N 1
ATOM 1068 C CA . ASP A 1 137 ? 16.661 12.650 -15.335 1.00 61.25 137 ASP A CA 1
ATOM 1069 C C . ASP A 1 137 ? 17.362 12.958 -13.989 1.00 61.25 137 ASP A C 1
ATOM 1071 O O . ASP A 1 137 ? 16.696 13.091 -12.958 1.00 61.25 137 ASP A O 1
ATOM 1075 N N . ASP A 1 138 ? 18.695 13.080 -13.974 1.00 58.53 138 ASP A N 1
ATOM 1076 C CA . ASP A 1 138 ? 19.481 13.367 -12.756 1.00 58.53 138 ASP A CA 1
ATOM 1077 C C . ASP A 1 138 ? 19.225 14.768 -12.149 1.00 58.53 138 ASP A C 1
ATOM 1079 O O . ASP A 1 138 ? 19.740 15.073 -11.072 1.00 58.53 138 ASP A O 1
ATOM 1083 N N . SER A 1 139 ? 18.449 15.632 -12.812 1.00 56.47 139 SER A N 1
ATOM 1084 C CA . SER A 1 139 ? 18.253 17.039 -12.434 1.00 56.47 139 SER A CA 1
ATOM 1085 C C . SER A 1 139 ? 16.818 17.406 -12.042 1.00 56.47 139 SER A C 1
ATOM 1087 O O . SER A 1 139 ? 16.619 18.410 -11.355 1.00 56.47 139 SER A O 1
ATOM 1089 N N . THR A 1 140 ? 15.823 16.600 -12.430 1.00 70.12 140 THR A N 1
ATOM 1090 C CA . THR A 1 140 ? 14.399 16.914 -12.232 1.00 70.12 140 THR A CA 1
ATOM 1091 C C . THR A 1 140 ? 13.629 15.759 -11.576 1.00 70.12 140 THR A C 1
ATOM 1093 O O . THR A 1 140 ? 13.447 14.692 -12.167 1.00 70.12 140 THR A O 1
ATOM 1096 N N . GLU A 1 141 ? 13.118 15.995 -10.359 1.00 74.88 141 GLU A N 1
ATOM 1097 C CA . GLU A 1 141 ? 12.253 15.065 -9.609 1.00 74.88 141 GLU A CA 1
ATOM 1098 C C . GLU A 1 141 ? 10.774 15.471 -9.760 1.00 74.88 141 GLU A C 1
ATOM 1100 O O . GLU A 1 141 ? 10.389 16.605 -9.468 1.00 74.88 141 GLU A O 1
ATOM 1105 N N . LEU A 1 142 ? 9.940 14.537 -10.217 1.00 83.62 142 LEU A N 1
ATOM 1106 C CA . LEU A 1 142 ? 8.485 14.651 -10.253 1.00 83.62 142 LEU A CA 1
ATOM 1107 C C . LEU A 1 142 ? 7.898 14.631 -8.845 1.00 83.62 142 LEU A C 1
ATOM 1109 O O . LEU A 1 142 ? 8.444 14.027 -7.920 1.00 83.62 142 LEU A O 1
ATOM 1113 N N . ASP A 1 143 ? 6.718 15.226 -8.703 1.00 88.38 143 ASP A N 1
ATOM 1114 C CA . ASP A 1 143 ? 5.976 15.131 -7.456 1.00 88.38 143 ASP A CA 1
ATOM 1115 C C . ASP A 1 143 ? 5.437 13.708 -7.233 1.00 88.38 143 ASP A C 1
ATOM 1117 O O . ASP A 1 143 ? 4.911 13.081 -8.162 1.00 88.38 143 ASP A O 1
ATOM 1121 N N . PRO A 1 144 ? 5.537 13.188 -5.999 1.00 91.50 144 PRO A N 1
ATOM 1122 C CA . PRO A 1 144 ? 5.047 11.862 -5.669 1.00 91.50 144 PRO A CA 1
ATOM 1123 C C . PRO A 1 144 ? 3.529 11.796 -5.743 1.00 91.50 144 PRO A C 1
ATOM 1125 O O . PRO A 1 144 ? 2.831 12.642 -5.187 1.00 91.50 144 PRO A O 1
ATOM 1128 N N . LYS A 1 145 ? 3.025 10.737 -6.384 1.00 91.25 145 LYS A N 1
ATOM 1129 C CA . LYS A 1 145 ? 1.586 10.437 -6.446 1.00 91.25 145 LYS A CA 1
ATOM 1130 C C . LYS A 1 145 ? 1.088 9.589 -5.280 1.00 91.25 145 LYS A C 1
ATOM 1132 O O . LYS A 1 145 ? -0.119 9.465 -5.087 1.00 91.25 145 LYS A O 1
ATOM 1137 N N . THR A 1 146 ? 2.005 9.015 -4.505 1.00 93.56 146 THR A N 1
ATOM 1138 C CA . THR A 1 146 ? 1.705 8.159 -3.355 1.00 93.56 146 THR A CA 1
ATOM 1139 C C . THR A 1 146 ? 2.229 8.785 -2.067 1.00 93.56 146 THR A C 1
ATOM 1141 O O . THR A 1 146 ? 3.268 9.453 -2.058 1.00 93.56 146 THR A O 1
ATOM 1144 N N . ALA A 1 147 ? 1.497 8.589 -0.971 1.00 95.12 147 ALA A N 1
ATOM 1145 C CA . ALA A 1 147 ? 1.895 9.032 0.359 1.00 95.12 147 ALA A CA 1
ATOM 1146 C C . ALA A 1 147 ? 3.216 8.379 0.771 1.00 95.12 147 ALA A C 1
ATOM 1148 O O . ALA A 1 147 ? 4.110 9.050 1.280 1.00 95.12 147 ALA A O 1
ATOM 1149 N N . THR A 1 148 ? 3.383 7.091 0.478 1.00 95.56 148 THR A N 1
ATOM 1150 C CA . THR A 1 148 ? 4.615 6.353 0.781 1.00 95.56 148 THR A CA 1
ATOM 1151 C C . THR A 1 148 ? 5.846 6.949 0.093 1.00 95.56 148 THR A C 1
ATOM 1153 O O . THR A 1 148 ? 6.862 7.145 0.762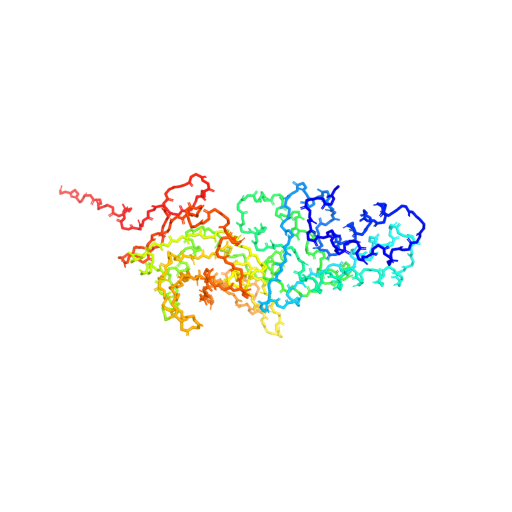 1.00 95.56 148 THR A O 1
ATOM 1156 N N . LEU A 1 149 ? 5.761 7.325 -1.194 1.00 94.38 149 LEU A N 1
ATOM 1157 C CA . LEU A 1 149 ? 6.847 8.025 -1.894 1.00 94.38 149 LEU A CA 1
ATOM 1158 C C . LEU A 1 149 ? 7.082 9.423 -1.331 1.00 94.38 149 LEU A C 1
ATOM 1160 O O . LEU A 1 149 ? 8.229 9.833 -1.165 1.00 94.38 149 LEU A O 1
ATOM 1164 N N . ALA A 1 150 ? 6.016 10.143 -0.985 1.00 94.62 150 ALA A N 1
ATOM 1165 C CA . ALA A 1 150 ? 6.129 11.453 -0.359 1.00 94.62 150 ALA A CA 1
ATOM 1166 C C . ALA A 1 150 ? 6.848 11.386 0.999 1.00 94.62 150 ALA A C 1
ATOM 1168 O O . ALA A 1 150 ? 7.678 12.252 1.283 1.00 94.62 150 ALA A O 1
ATOM 1169 N N . ILE A 1 151 ? 6.595 10.343 1.798 1.00 95.56 151 ILE A N 1
ATOM 1170 C CA . ILE A 1 151 ? 7.295 10.077 3.061 1.00 95.56 151 ILE A CA 1
ATOM 1171 C C . ILE A 1 151 ? 8.783 9.818 2.794 1.00 95.56 151 ILE A C 1
ATOM 1173 O O . ILE A 1 151 ? 9.643 10.489 3.364 1.00 95.56 151 ILE A O 1
ATOM 1177 N N . VAL A 1 152 ? 9.120 8.877 1.901 1.00 93.81 152 VAL A N 1
ATOM 1178 C CA . VAL A 1 152 ? 10.531 8.499 1.675 1.00 93.81 152 VAL A CA 1
ATOM 1179 C C . VAL A 1 152 ? 11.345 9.546 0.909 1.00 93.81 152 VAL A C 1
ATOM 1181 O O . VAL A 1 152 ? 12.576 9.531 0.979 1.00 93.81 152 VAL A O 1
ATOM 1184 N N . SER A 1 153 ? 10.682 10.464 0.201 1.00 91.62 153 SER A N 1
ATOM 1185 C CA . SER A 1 153 ? 11.295 11.652 -0.408 1.00 91.62 153 SER A CA 1
ATOM 1186 C C . SER A 1 153 ? 11.299 12.876 0.523 1.00 91.62 153 SER A C 1
ATOM 1188 O O . SER A 1 153 ? 11.701 13.957 0.096 1.00 91.62 153 SER A O 1
ATOM 1190 N N . GLY A 1 154 ? 10.855 12.749 1.781 1.00 91.88 154 GLY A N 1
ATOM 1191 C CA . GLY A 1 154 ? 10.864 13.847 2.759 1.00 91.88 154 GLY A CA 1
ATOM 1192 C C . GLY A 1 154 ? 9.918 15.005 2.412 1.00 91.88 154 GLY A C 1
ATOM 1193 O O . GLY A 1 154 ? 10.113 16.139 2.853 1.00 91.88 154 GLY A O 1
ATOM 1194 N N . LYS A 1 155 ? 8.896 14.753 1.587 1.00 92.69 155 LYS A N 1
ATOM 1195 C CA . LYS A 1 155 ? 7.855 15.735 1.253 1.00 92.69 155 LYS A CA 1
ATOM 1196 C C . LYS A 1 155 ? 6.761 15.782 2.322 1.00 92.69 155 LYS A C 1
ATOM 1198 O O . LYS A 1 155 ? 6.136 16.823 2.475 1.00 92.69 155 LYS A O 1
ATOM 1203 N N . VAL A 1 156 ? 6.574 14.719 3.098 1.00 95.12 156 VAL A N 1
ATOM 1204 C CA . VAL A 1 156 ? 5.703 14.662 4.289 1.00 95.12 156 VAL A CA 1
ATOM 1205 C C . VAL A 1 156 ? 6.414 13.859 5.394 1.00 95.12 156 VAL A C 1
ATOM 1207 O O . VAL A 1 156 ? 7.317 13.084 5.066 1.00 95.12 156 VAL A O 1
ATOM 1210 N N . PRO A 1 157 ? 6.088 14.041 6.690 1.00 95.69 157 PRO A N 1
ATOM 1211 C CA . PRO A 1 157 ? 6.751 13.294 7.762 1.00 95.69 157 PRO A CA 1
ATOM 1212 C C . PRO A 1 157 ? 6.376 11.808 7.732 1.00 95.69 157 PRO A C 1
ATOM 1214 O O . PRO A 1 157 ? 5.315 11.435 7.238 1.00 95.69 157 PRO A O 1
ATOM 1217 N N . MET A 1 158 ? 7.216 10.957 8.320 1.00 95.44 158 MET A N 1
ATOM 1218 C CA . MET A 1 158 ? 6.853 9.565 8.602 1.00 95.44 158 MET A CA 1
ATOM 1219 C C . MET A 1 158 ? 5.828 9.528 9.755 1.00 95.44 158 MET A C 1
ATOM 1221 O O . MET A 1 158 ? 6.123 10.089 10.812 1.00 95.44 158 MET A O 1
ATOM 1225 N N . PRO A 1 159 ? 4.658 8.882 9.598 1.00 95.06 159 PRO A N 1
ATOM 1226 C CA . PRO A 1 159 ? 3.745 8.650 10.717 1.00 95.06 159 PRO A CA 1
ATOM 1227 C C . PRO A 1 159 ? 4.349 7.674 11.734 1.00 95.06 159 PRO A C 1
ATOM 1229 O O . PRO A 1 159 ? 5.176 6.829 11.385 1.00 95.06 159 PRO A O 1
ATOM 1232 N N . ASP A 1 160 ? 3.888 7.720 12.984 1.00 93.94 160 ASP A N 1
ATOM 1233 C CA . ASP A 1 160 ? 4.139 6.615 13.909 1.00 93.94 160 ASP A CA 1
ATOM 1234 C C . ASP A 1 160 ? 3.298 5.394 13.497 1.00 93.94 160 ASP A C 1
ATOM 1236 O O . ASP A 1 160 ? 2.067 5.406 13.522 1.00 93.94 160 ASP A O 1
ATOM 1240 N N . LEU A 1 161 ? 3.995 4.335 13.083 1.00 91.94 161 LEU A N 1
ATOM 1241 C CA . LEU A 1 161 ? 3.421 3.087 12.583 1.00 91.94 161 LEU A CA 1
ATOM 1242 C C . LEU A 1 161 ? 3.359 1.986 13.655 1.00 91.94 161 LEU A C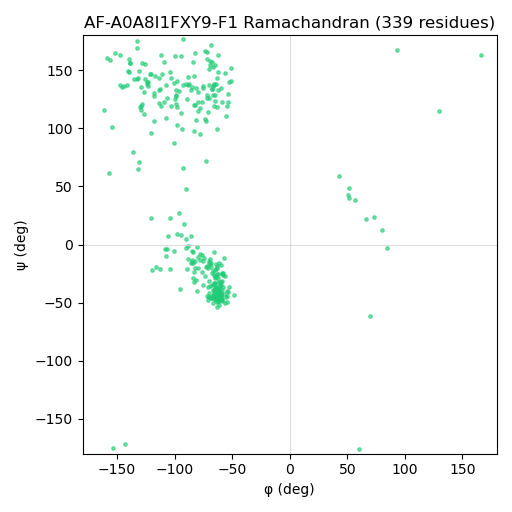 1
ATOM 1244 O O . LEU A 1 161 ? 3.056 0.829 13.334 1.00 91.94 161 LEU A O 1
ATOM 1248 N N . SER A 1 162 ? 3.637 2.305 14.923 1.00 93.56 162 SER A N 1
ATOM 1249 C CA . SER A 1 162 ? 3.446 1.368 16.030 1.00 93.56 162 SER A CA 1
ATOM 1250 C C . SER A 1 162 ? 1.996 0.868 16.079 1.00 93.56 162 SER A C 1
ATOM 1252 O O . SER A 1 162 ? 1.051 1.553 15.681 1.00 93.56 162 SER A O 1
ATOM 1254 N N . TRP A 1 163 ? 1.800 -0.376 16.522 1.00 93.50 163 TRP A N 1
ATOM 1255 C CA . TRP A 1 163 ? 0.451 -0.935 16.644 1.00 93.50 163 TRP A CA 1
ATOM 1256 C C . TRP A 1 163 ? -0.398 -0.184 17.666 1.00 93.50 163 TRP A C 1
ATOM 1258 O O . TRP A 1 163 ? -1.587 0.009 17.430 1.00 93.50 163 TRP A O 1
ATOM 1268 N N . GLU A 1 164 ? 0.211 0.276 18.759 1.00 93.75 164 GLU A N 1
ATOM 1269 C CA . GLU A 1 164 ? -0.466 1.088 19.767 1.00 93.75 164 GLU A CA 1
ATOM 1270 C C . GLU A 1 164 ? -1.034 2.373 19.158 1.00 93.75 164 GLU A C 1
ATOM 1272 O O . GLU A 1 164 ? -2.224 2.647 19.323 1.00 93.75 164 GLU A O 1
ATOM 1277 N N . THR A 1 165 ? -0.233 3.113 18.387 1.00 94.12 165 THR A N 1
ATOM 1278 C CA . THR A 1 165 ? -0.694 4.341 17.729 1.00 94.12 165 THR A CA 1
ATOM 1279 C C . THR A 1 165 ? -1.743 4.049 16.664 1.00 94.12 165 THR A C 1
ATOM 1281 O O . THR A 1 165 ? -2.792 4.691 16.643 1.00 94.12 165 THR A O 1
ATOM 1284 N N . ARG A 1 166 ? -1.535 3.028 15.824 1.00 94.69 166 ARG A N 1
ATOM 1285 C CA . ARG A 1 166 ? -2.499 2.647 14.780 1.00 94.69 166 ARG A CA 1
ATOM 1286 C C . ARG A 1 166 ? -3.868 2.249 15.339 1.00 94.69 166 ARG A C 1
ATOM 1288 O O . ARG A 1 166 ? -4.890 2.688 14.812 1.00 94.69 166 ARG A O 1
ATOM 1295 N N . LEU A 1 167 ? -3.905 1.456 16.411 1.00 95.25 167 LEU A N 1
ATOM 1296 C CA . LEU A 1 167 ? -5.156 1.102 17.087 1.00 95.25 167 LEU A CA 1
ATOM 1297 C C . LEU A 1 167 ? -5.756 2.292 17.840 1.00 95.25 167 LEU A C 1
ATOM 1299 O O . LEU A 1 167 ? -6.973 2.451 17.837 1.00 95.25 167 LEU A O 1
ATOM 1303 N N . SER A 1 168 ? -4.928 3.149 18.442 1.00 94.25 168 SER A N 1
ATOM 1304 C CA . SER A 1 168 ? -5.396 4.353 19.138 1.00 94.25 168 SER A CA 1
ATOM 1305 C C . SER A 1 168 ? -6.039 5.358 18.185 1.00 94.25 168 SER A C 1
ATOM 1307 O O . SER A 1 168 ? -7.050 5.958 18.542 1.00 94.25 168 SER A O 1
ATOM 1309 N N . LEU A 1 169 ? -5.507 5.522 16.970 1.00 93.62 169 LEU A N 1
ATOM 1310 C CA . LEU A 1 169 ? -6.121 6.352 15.931 1.00 93.62 169 LEU A CA 1
ATOM 1311 C C . LEU A 1 169 ? -7.515 5.832 15.570 1.00 93.62 169 LEU A C 1
ATOM 1313 O O . LEU A 1 169 ? -8.466 6.606 15.552 1.00 93.62 169 LEU A O 1
ATOM 1317 N N . ALA A 1 170 ? -7.656 4.521 15.357 1.00 93.62 170 ALA A N 1
ATOM 1318 C CA . ALA A 1 170 ? -8.952 3.909 15.073 1.00 93.62 170 ALA A CA 1
ATOM 1319 C C . ALA A 1 170 ? -9.937 4.026 16.253 1.00 93.62 170 ALA A C 1
ATOM 1321 O O . ALA A 1 170 ? -11.104 4.359 16.049 1.00 93.62 170 ALA A O 1
ATOM 1322 N N . ALA A 1 171 ? -9.471 3.784 17.482 1.00 92.88 171 ALA A N 1
ATOM 1323 C CA . ALA A 1 171 ? -10.285 3.835 18.696 1.00 92.88 171 ALA A CA 1
ATOM 1324 C C . ALA A 1 171 ? -10.791 5.250 19.020 1.00 92.88 171 ALA A C 1
ATOM 1326 O O . ALA A 1 171 ? -11.901 5.424 19.518 1.00 92.88 171 ALA A O 1
ATOM 1327 N N . ASN A 1 172 ? -9.991 6.272 18.715 1.00 89.25 172 ASN A N 1
ATOM 1328 C CA . ASN A 1 172 ? -10.338 7.675 18.938 1.00 89.25 172 ASN A CA 1
ATOM 1329 C C . ASN A 1 172 ? -10.915 8.342 17.682 1.00 89.25 172 ASN A C 1
ATOM 1331 O O . ASN A 1 172 ? -10.796 9.556 17.520 1.00 89.25 172 ASN A O 1
ATOM 1335 N N . SER A 1 173 ? -11.539 7.560 16.795 1.00 83.69 173 SER A N 1
ATOM 1336 C CA . SER A 1 173 ? -12.170 8.083 15.586 1.00 83.69 173 SER A CA 1
ATOM 1337 C C . SER A 1 173 ? -13.170 9.202 15.924 1.00 83.69 173 SER A C 1
ATOM 1339 O O . SER A 1 173 ? -14.134 8.961 16.661 1.00 83.69 173 SER A O 1
ATOM 1341 N N . PRO A 1 174 ? -13.003 10.420 15.370 1.00 77.12 174 PRO A N 1
ATOM 1342 C CA . PRO A 1 174 ? -13.992 11.486 15.519 1.00 77.12 174 PRO A CA 1
ATOM 1343 C C . PRO A 1 174 ? -15.277 11.173 14.733 1.00 77.12 174 PRO A C 1
ATOM 1345 O O . PRO A 1 174 ? -16.337 11.738 14.998 1.00 77.12 174 PRO A O 1
ATOM 1348 N N . PHE A 1 175 ? -15.220 10.220 13.799 1.00 76.00 175 PHE A N 1
ATOM 1349 C CA . PHE A 1 175 ? -16.326 9.819 12.937 1.00 76.00 175 PHE A CA 1
ATOM 1350 C C . PHE A 1 175 ? -17.165 8.699 13.558 1.00 76.00 175 PHE A C 1
ATOM 1352 O O . PHE A 1 175 ? -17.485 7.716 12.894 1.00 76.00 175 PHE A O 1
ATOM 1359 N N . ARG A 1 176 ? -17.552 8.827 14.835 1.00 69.75 176 ARG A N 1
ATOM 1360 C CA . ARG A 1 176 ? -18.317 7.779 15.545 1.00 69.75 176 ARG A CA 1
ATOM 1361 C C . ARG A 1 176 ? -19.622 7.386 14.844 1.00 69.75 176 ARG A C 1
ATOM 1363 O O . ARG A 1 176 ? -20.060 6.246 14.954 1.00 69.75 176 ARG A O 1
ATOM 1370 N N . HIS A 1 177 ? -20.213 8.299 14.071 1.00 72.88 177 HIS A N 1
ATOM 1371 C CA . HIS A 1 177 ? -21.394 8.034 13.243 1.00 72.88 177 HIS A CA 1
ATOM 1372 C C . HIS A 1 177 ? -21.144 7.015 12.111 1.00 72.88 177 HIS A C 1
ATOM 1374 O O . HIS A 1 177 ? -22.091 6.392 11.637 1.00 72.88 177 HIS A O 1
ATOM 1380 N N . LEU A 1 178 ? -19.889 6.815 11.694 1.00 68.31 178 LEU A N 1
ATOM 1381 C CA . LEU A 1 178 ? -19.482 5.782 10.734 1.00 68.31 178 LEU A CA 1
ATOM 1382 C C . LEU A 1 178 ? -19.223 4.420 11.402 1.00 68.31 178 LEU A C 1
ATOM 138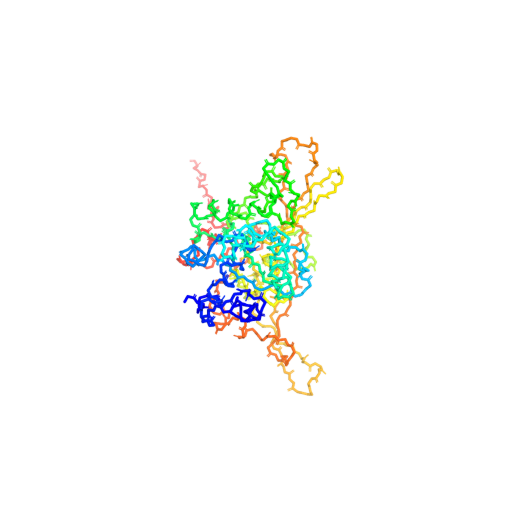4 O O . LEU A 1 178 ? -19.014 3.431 10.703 1.00 68.31 178 LEU A O 1
ATOM 1388 N N . GLY A 1 179 ? -19.282 4.359 12.736 1.00 69.88 179 GLY A N 1
ATOM 1389 C CA . GLY A 1 179 ? -19.052 3.169 13.548 1.00 69.88 179 GLY A CA 1
ATOM 1390 C C . GLY A 1 179 ? -18.044 3.444 14.660 1.00 69.88 179 GLY A C 1
ATOM 1391 O O . GLY A 1 179 ? -16.869 3.694 14.395 1.00 69.88 179 GLY A O 1
ATOM 1392 N N . ASP A 1 180 ? -18.494 3.373 15.913 1.00 88.38 180 ASP A N 1
ATOM 1393 C CA . ASP A 1 180 ? -17.607 3.376 17.078 1.00 88.38 180 ASP A CA 1
ATOM 1394 C C . ASP A 1 180 ? -16.995 1.977 17.221 1.00 88.38 180 ASP A C 1
ATOM 1396 O O . ASP A 1 180 ? -17.611 1.049 17.750 1.00 88.38 180 ASP A O 1
ATOM 1400 N N . ILE A 1 181 ? -15.795 1.804 16.663 1.00 93.56 181 ILE A N 1
ATOM 1401 C CA . ILE A 1 181 ? -15.149 0.493 16.583 1.00 93.56 181 ILE A CA 1
ATOM 1402 C C . ILE A 1 181 ? -14.850 -0.102 17.963 1.00 93.56 181 ILE A C 1
ATOM 1404 O O . ILE A 1 181 ? -14.863 -1.324 18.106 1.00 93.56 181 ILE A O 1
ATOM 1408 N N . VAL A 1 182 ? -14.632 0.734 18.986 1.00 95.00 182 VAL A N 1
ATOM 1409 C CA . VAL A 1 182 ? -14.433 0.265 20.363 1.00 95.00 182 VAL A CA 1
ATOM 1410 C C . VAL A 1 182 ? -15.724 -0.355 20.869 1.00 95.00 182 VAL A C 1
ATOM 1412 O O . VAL A 1 182 ? -15.717 -1.502 21.311 1.00 95.00 182 VAL A O 1
ATOM 1415 N N . TYR A 1 183 ? -16.843 0.354 20.720 1.00 93.94 183 TYR A N 1
ATOM 1416 C CA . TYR A 1 183 ? -18.150 -0.171 21.100 1.00 93.94 183 TYR A CA 1
ATOM 1417 C C . TYR A 1 183 ? -18.510 -1.447 20.326 1.00 93.94 183 TYR A C 1
ATOM 1419 O O . TYR A 1 183 ? -18.992 -2.421 20.907 1.00 93.94 183 TYR A O 1
ATOM 1427 N N . ILE A 1 184 ? -18.246 -1.476 19.017 1.00 93.69 184 ILE A N 1
ATOM 1428 C CA . ILE A 1 184 ? -18.512 -2.643 18.165 1.00 93.69 184 ILE A CA 1
ATOM 1429 C C . ILE A 1 184 ? -17.687 -3.846 18.631 1.00 93.69 184 ILE A C 1
ATOM 1431 O O . ILE A 1 184 ? -18.248 -4.915 18.847 1.00 93.69 184 ILE A O 1
ATOM 1435 N N . ALA A 1 185 ? -16.382 -3.675 18.852 1.00 95.25 185 ALA A N 1
ATOM 1436 C CA . ALA A 1 185 ? -15.507 -4.750 19.324 1.00 95.25 185 ALA A CA 1
ATOM 1437 C C . ALA A 1 185 ? -15.779 -5.169 20.782 1.00 95.25 185 ALA A C 1
ATOM 1439 O O . ALA A 1 185 ? -15.333 -6.234 21.207 1.00 95.25 185 ALA A O 1
ATOM 1440 N N . ALA A 1 186 ? -16.483 -4.344 21.563 1.00 94.69 186 ALA A N 1
ATOM 1441 C CA . ALA A 1 186 ? -16.954 -4.691 22.903 1.00 94.69 186 ALA A CA 1
ATOM 1442 C C . ALA A 1 186 ? -18.285 -5.466 22.889 1.00 94.69 186 ALA A C 1
ATOM 1444 O O . ALA A 1 186 ? -18.551 -6.243 23.803 1.00 94.69 186 ALA A O 1
ATOM 1445 N N . SER A 1 187 ? -19.132 -5.244 21.879 1.00 92.25 187 SER A N 1
ATOM 1446 C CA . SER A 1 187 ? -20.504 -5.776 21.811 1.00 92.25 187 SER A CA 1
ATOM 1447 C C . SER A 1 187 ? -20.674 -6.963 20.861 1.00 92.25 187 SER A C 1
ATOM 1449 O O . SER A 1 187 ? -21.620 -7.733 21.014 1.00 92.25 187 SER A O 1
ATOM 1451 N N . ALA A 1 188 ? -19.766 -7.136 19.902 1.00 91.81 188 ALA A N 1
ATOM 1452 C CA . ALA A 1 188 ? -19.790 -8.213 18.924 1.00 91.81 188 ALA A CA 1
ATOM 1453 C C . ALA A 1 188 ? -18.383 -8.767 18.679 1.00 91.81 188 ALA A C 1
ATOM 1455 O O . ALA A 1 188 ? -17.374 -8.104 18.927 1.00 91.81 188 ALA A O 1
ATOM 1456 N N . GLU A 1 189 ? -18.302 -9.994 18.157 1.00 95.31 189 GLU A N 1
ATOM 1457 C CA . GLU A 1 189 ? -17.013 -10.532 17.731 1.00 95.31 189 GLU A CA 1
ATOM 1458 C C . GLU A 1 189 ? -16.462 -9.707 16.565 1.00 95.31 189 GLU A C 1
ATOM 1460 O O . GLU A 1 189 ? -17.142 -9.459 15.564 1.00 95.31 189 GLU A O 1
ATOM 1465 N N . CYS A 1 190 ? -15.216 -9.275 16.717 1.00 96.31 190 CYS A N 1
ATOM 1466 C CA . CYS A 1 190 ? -14.518 -8.422 15.776 1.00 96.31 190 CYS A CA 1
ATOM 1467 C C . CYS A 1 190 ? -13.102 -8.960 15.577 1.00 96.31 190 CYS A C 1
ATOM 1469 O O . CYS A 1 190 ? -12.468 -9.444 16.519 1.00 96.31 190 CYS A O 1
ATOM 1471 N N . TYR A 1 191 ? -12.603 -8.888 14.350 1.00 97.44 191 TYR A N 1
ATOM 1472 C CA . TYR A 1 191 ? -11.314 -9.443 13.967 1.00 97.44 191 TYR A CA 1
ATOM 1473 C C . TYR A 1 191 ? -10.490 -8.416 13.198 1.00 97.44 191 TYR A C 1
ATOM 1475 O O . TYR A 1 191 ? -11.029 -7.579 12.479 1.00 97.44 191 TYR A O 1
ATOM 1483 N N . LEU A 1 192 ? -9.170 -8.500 13.331 1.00 96.75 192 LEU A N 1
ATOM 1484 C CA . LEU A 1 192 ? -8.205 -7.700 12.593 1.00 96.75 192 LEU A CA 1
ATOM 1485 C C . LEU A 1 192 ? -7.731 -8.468 11.363 1.00 96.75 192 LEU A C 1
ATOM 1487 O O . LEU A 1 192 ? -7.008 -9.463 11.473 1.00 96.75 192 LEU A O 1
ATOM 1491 N N . TRP A 1 193 ? -8.081 -7.961 10.189 1.00 96.31 193 TRP A N 1
ATOM 1492 C CA . TRP A 1 193 ? -7.575 -8.450 8.920 1.00 96.31 193 TRP A CA 1
ATOM 1493 C C . TRP A 1 193 ? -6.420 -7.570 8.449 1.00 96.31 193 TRP A C 1
ATOM 1495 O O . TRP A 1 193 ? -6.617 -6.454 7.974 1.00 96.31 193 TRP A O 1
ATOM 1505 N N . GLN A 1 194 ? -5.195 -8.067 8.610 1.00 95.19 194 GLN A N 1
ATOM 1506 C CA . GLN A 1 194 ? -3.988 -7.391 8.133 1.00 95.19 194 GLN A CA 1
ATOM 1507 C C . GLN A 1 194 ? -3.767 -7.660 6.649 1.00 95.19 194 GLN A C 1
ATOM 1509 O O . GLN A 1 194 ? -3.859 -8.807 6.219 1.00 95.19 194 GLN A O 1
ATOM 1514 N N . PHE A 1 195 ? -3.447 -6.600 5.905 1.00 93.81 195 PHE A N 1
ATOM 1515 C CA . PHE A 1 195 ? -3.194 -6.604 4.463 1.00 93.81 195 PHE A CA 1
ATOM 1516 C C . PHE A 1 195 ? -4.203 -7.468 3.687 1.00 93.81 195 PHE A C 1
ATOM 1518 O O . PHE A 1 195 ? -3.804 -8.437 3.035 1.00 93.81 195 PHE A O 1
ATOM 1525 N N . PRO A 1 196 ? -5.513 -7.159 3.787 1.00 94.25 196 PRO A N 1
ATOM 1526 C CA . PRO A 1 196 ? -6.524 -7.887 3.036 1.00 94.25 196 PRO A CA 1
ATOM 1527 C C . PRO A 1 196 ? -6.304 -7.727 1.517 1.00 94.25 196 PRO A C 1
ATOM 1529 O O . PRO A 1 196 ? -5.573 -6.823 1.096 1.00 94.25 196 PRO A O 1
ATOM 1532 N N . PRO A 1 197 ? -6.915 -8.589 0.679 1.00 91.75 197 PRO A N 1
ATOM 1533 C CA . PRO A 1 197 ? -6.790 -8.504 -0.772 1.00 91.75 197 PRO A CA 1
ATOM 1534 C C . PRO A 1 197 ? -7.090 -7.098 -1.295 1.00 91.75 197 PRO A C 1
ATOM 1536 O O . PRO A 1 197 ? -7.991 -6.415 -0.815 1.00 91.75 197 PRO A O 1
ATOM 1539 N N . THR A 1 198 ? -6.322 -6.650 -2.280 1.00 90.00 198 THR A N 1
ATOM 1540 C CA . THR A 1 198 ? -6.400 -5.275 -2.807 1.00 90.00 198 THR A CA 1
ATOM 1541 C C . THR A 1 198 ? -7.189 -5.184 -4.110 1.00 90.00 198 THR A C 1
ATOM 1543 O O . THR A 1 198 ? -7.460 -4.090 -4.599 1.00 90.00 198 THR A O 1
ATOM 1546 N N . ASP A 1 199 ? -7.593 -6.328 -4.655 1.00 87.62 199 ASP A N 1
ATOM 1547 C CA . ASP A 1 199 ? -8.382 -6.467 -5.873 1.00 87.62 199 ASP A CA 1
ATOM 1548 C C . ASP A 1 199 ? -9.899 -6.466 -5.617 1.00 87.62 199 ASP A C 1
ATOM 1550 O O . ASP A 1 199 ? -10.662 -6.396 -6.583 1.00 87.62 199 ASP A O 1
ATOM 1554 N N . SER A 1 200 ? -10.326 -6.400 -4.348 1.00 88.31 200 SER A N 1
ATOM 1555 C CA . SER A 1 200 ? -11.712 -6.130 -3.931 1.00 88.31 200 SER A CA 1
ATOM 1556 C C . SER A 1 200 ? -11.891 -4.690 -3.445 1.00 88.31 200 SER A C 1
ATOM 1558 O O . SER A 1 200 ? -10.998 -4.105 -2.827 1.00 88.31 200 SER A O 1
ATOM 1560 N N . THR A 1 201 ? -13.039 -4.081 -3.737 1.00 87.69 201 THR A N 1
ATOM 1561 C CA . THR A 1 201 ? -13.339 -2.685 -3.366 1.00 87.69 201 THR A CA 1
ATOM 1562 C C . THR A 1 201 ? -13.436 -2.504 -1.853 1.00 87.69 201 THR A C 1
ATOM 1564 O O . THR A 1 201 ? -12.919 -1.535 -1.303 1.00 87.69 201 THR A O 1
ATOM 1567 N N . GLU A 1 202 ? -14.034 -3.481 -1.182 1.00 88.44 202 GLU A N 1
ATOM 1568 C CA . GLU A 1 202 ? -14.375 -3.480 0.236 1.00 88.44 202 GLU A CA 1
ATOM 1569 C C . GLU A 1 202 ? -13.129 -3.450 1.136 1.00 88.44 202 GLU A C 1
ATOM 1571 O O . GLU A 1 202 ? -13.161 -2.922 2.248 1.00 88.44 202 GLU A O 1
ATOM 1576 N N . THR A 1 203 ? -12.015 -4.002 0.651 1.00 91.25 203 THR A N 1
ATOM 1577 C CA . THR A 1 203 ? -10.784 -4.217 1.424 1.00 91.25 203 THR A CA 1
ATOM 1578 C C . THR A 1 203 ? -9.604 -3.363 0.967 1.00 91.25 203 THR A C 1
ATOM 1580 O O . THR A 1 203 ? -8.681 -3.124 1.747 1.00 91.25 203 THR A O 1
ATOM 1583 N N . ALA A 1 204 ? -9.617 -2.856 -0.267 1.00 90.88 204 ALA A N 1
ATOM 1584 C CA . ALA A 1 204 ? -8.480 -2.137 -0.843 1.00 90.88 204 ALA A CA 1
ATOM 1585 C C . ALA A 1 204 ? -8.131 -0.816 -0.130 1.00 90.88 204 ALA A C 1
ATOM 1587 O O . ALA A 1 204 ? -6.977 -0.382 -0.181 1.00 90.88 204 ALA A O 1
ATOM 1588 N N . TRP A 1 205 ? -9.071 -0.224 0.617 1.00 92.12 205 TRP A N 1
ATOM 1589 C CA . TRP A 1 205 ? -8.819 0.955 1.456 1.00 92.12 205 TRP A CA 1
ATOM 1590 C C . TRP A 1 205 ? -7.712 0.726 2.497 1.00 92.12 205 TRP A C 1
ATOM 1592 O O . TRP A 1 205 ? -7.018 1.669 2.874 1.00 92.12 205 TRP A O 1
ATOM 1602 N N . ALA A 1 206 ? -7.482 -0.524 2.921 1.00 94.62 206 ALA A N 1
ATOM 1603 C CA . ALA A 1 206 ? -6.455 -0.858 3.909 1.00 94.62 206 ALA A CA 1
ATOM 1604 C C . ALA A 1 206 ? -5.042 -0.518 3.413 1.00 94.62 206 ALA A C 1
ATOM 1606 O O . ALA A 1 206 ? -4.143 -0.269 4.215 1.00 94.62 206 ALA A O 1
ATOM 1607 N N . THR A 1 207 ? -4.849 -0.478 2.095 1.00 93.25 207 THR A N 1
ATOM 1608 C CA . THR A 1 207 ? -3.583 -0.138 1.438 1.00 93.25 207 THR A CA 1
ATOM 1609 C C . THR A 1 207 ? -3.711 1.077 0.523 1.00 93.25 207 THR A C 1
ATOM 1611 O O . THR A 1 207 ? -2.912 1.218 -0.402 1.00 93.25 207 THR A O 1
ATOM 1614 N N . HIS A 1 208 ? -4.712 1.936 0.750 1.00 92.88 208 HIS A N 1
ATOM 1615 C CA . HIS A 1 208 ? -4.834 3.217 0.048 1.00 92.88 208 HIS A CA 1
ATOM 1616 C C . HIS A 1 208 ? -3.533 4.010 0.168 1.00 92.88 208 HIS A C 1
ATOM 1618 O O . HIS A 1 208 ? -2.908 4.004 1.228 1.00 92.88 208 HIS A O 1
ATOM 1624 N N . ASP A 1 209 ? -3.108 4.665 -0.906 1.00 93.69 209 ASP A N 1
ATOM 1625 C CA . ASP A 1 209 ? -1.812 5.337 -0.948 1.00 93.69 209 ASP A CA 1
ATOM 1626 C C . ASP A 1 209 ? -1.827 6.474 -1.963 1.00 93.69 209 ASP A C 1
ATOM 1628 O O . ASP A 1 209 ? -1.750 6.256 -3.174 1.00 93.69 209 ASP A O 1
ATOM 1632 N N . ARG A 1 210 ? -1.973 7.703 -1.475 1.00 92.88 210 ARG A N 1
ATOM 1633 C CA . ARG A 1 210 ? -2.316 8.836 -2.329 1.00 92.88 210 ARG A CA 1
ATOM 1634 C C . ARG A 1 210 ? -1.602 10.092 -1.859 1.00 92.88 210 ARG A C 1
ATOM 1636 O O . ARG A 1 210 ? -1.568 10.378 -0.669 1.00 92.88 210 ARG A O 1
ATOM 1643 N N . CYS A 1 211 ? -1.046 10.864 -2.784 1.00 93.25 211 CYS A N 1
ATOM 1644 C CA . CYS A 1 211 ? -0.469 12.172 -2.497 1.00 93.25 211 CYS A CA 1
ATOM 1645 C C . CYS A 1 211 ? -0.785 13.157 -3.624 1.00 93.25 211 CYS A C 1
ATOM 1647 O O . CYS A 1 211 ? -0.672 12.827 -4.805 1.00 93.25 211 CYS A O 1
ATOM 1649 N N . PHE A 1 212 ? -1.154 14.379 -3.242 1.00 90.75 212 PHE A N 1
ATOM 1650 C CA . PHE A 1 212 ? -1.332 15.513 -4.142 1.00 90.75 212 PHE A CA 1
ATOM 1651 C C . PHE A 1 212 ? -0.465 16.662 -3.701 1.00 90.75 212 PHE A C 1
ATOM 1653 O O . PHE A 1 212 ? -0.433 17.028 -2.524 1.00 90.75 212 PHE A O 1
ATOM 1660 N N . ARG A 1 213 ? 0.141 17.310 -4.687 1.00 90.06 213 ARG A N 1
ATOM 1661 C CA . ARG A 1 213 ? 0.707 18.634 -4.520 1.00 90.06 213 ARG A CA 1
ATOM 1662 C C . ARG A 1 213 ? -0.222 19.662 -5.155 1.00 90.06 213 ARG A C 1
ATOM 1664 O O . ARG A 1 213 ? -0.477 19.637 -6.354 1.00 90.06 213 ARG A O 1
ATOM 1671 N N . SER A 1 214 ? -0.709 20.581 -4.333 1.00 90.62 214 SER A N 1
ATOM 1672 C CA . SER A 1 214 ? -1.311 21.842 -4.775 1.00 90.62 214 SER A CA 1
ATOM 1673 C C . SER A 1 214 ? -0.247 22.944 -4.810 1.00 90.62 214 SER A C 1
ATOM 1675 O O . SER A 1 214 ? 0.881 22.740 -4.372 1.00 90.62 214 SER A O 1
ATOM 1677 N N . GLN A 1 215 ? -0.600 24.155 -5.248 1.00 88.88 215 GLN A N 1
ATOM 1678 C CA . GLN A 1 215 ? 0.330 25.295 -5.219 1.00 88.88 215 GLN A CA 1
ATOM 1679 C C . GLN A 1 215 ? 0.858 25.632 -3.814 1.00 88.88 215 GLN A C 1
ATOM 1681 O O . GLN A 1 215 ? 1.920 26.233 -3.694 1.00 88.88 215 GLN A O 1
ATOM 1686 N N . ARG A 1 216 ? 0.116 25.278 -2.755 1.00 91.25 216 ARG A N 1
ATOM 1687 C CA . ARG A 1 216 ? 0.430 25.678 -1.372 1.00 91.25 216 ARG A CA 1
ATOM 1688 C C . ARG A 1 216 ? 0.686 24.512 -0.426 1.00 91.25 216 ARG A C 1
ATOM 1690 O O . ARG A 1 216 ? 1.325 24.708 0.599 1.00 91.25 216 ARG A O 1
ATOM 1697 N N . HIS A 1 217 ? 0.204 23.314 -0.747 1.00 92.94 217 HIS A N 1
ATOM 1698 C CA . HIS A 1 217 ? 0.231 22.182 0.178 1.00 92.94 217 HIS A CA 1
ATOM 1699 C C . HIS A 1 217 ? 0.578 20.871 -0.512 1.00 92.94 217 HIS A C 1
ATOM 1701 O O . HIS A 1 217 ? 0.146 20.643 -1.644 1.00 92.94 217 HIS A O 1
ATOM 1707 N N . TYR A 1 218 ? 1.237 19.988 0.231 1.00 93.50 218 TYR A N 1
ATOM 1708 C CA . TYR A 1 218 ? 1.123 18.548 0.043 1.00 93.50 218 TYR A CA 1
ATOM 1709 C C . TYR A 1 218 ? -0.055 18.024 0.868 1.00 93.50 218 TYR A C 1
ATOM 1711 O O . TYR A 1 218 ? -0.263 18.437 2.011 1.00 93.50 218 TYR A O 1
ATOM 1719 N N . SER A 1 219 ? -0.838 17.125 0.289 1.00 94.94 219 SER A N 1
ATOM 1720 C CA . SER A 1 219 ? -1.920 16.409 0.964 1.00 94.94 219 SER A CA 1
ATOM 1721 C C . SER A 1 219 ? -1.752 14.931 0.674 1.00 94.94 219 SER A C 1
ATOM 1723 O O . SER A 1 219 ? -1.759 14.538 -0.491 1.00 94.94 219 SER A O 1
ATOM 1725 N N . ALA A 1 220 ? -1.544 14.138 1.718 1.00 95.94 220 ALA A N 1
ATOM 1726 C CA . ALA A 1 220 ? -1.275 12.716 1.598 1.00 95.94 220 ALA A CA 1
ATOM 1727 C C . ALA A 1 220 ? -2.284 11.914 2.419 1.00 95.94 220 ALA A C 1
ATOM 1729 O O . ALA A 1 220 ? -2.621 12.305 3.531 1.00 95.94 220 ALA A O 1
ATOM 1730 N N . GLU A 1 221 ? -2.738 10.796 1.867 1.00 95.31 221 GLU A N 1
ATOM 1731 C CA . GLU A 1 221 ? -3.686 9.864 2.473 1.00 95.31 221 GLU A CA 1
ATOM 1732 C C . GLU A 1 221 ? -3.106 8.454 2.377 1.00 95.31 221 GLU A C 1
ATOM 1734 O O . GLU A 1 221 ? -2.586 8.058 1.329 1.00 95.31 221 GLU A O 1
ATOM 1739 N N . MET A 1 222 ? -3.194 7.688 3.460 1.00 95.56 222 MET A N 1
ATOM 1740 C CA . MET A 1 222 ? -2.647 6.338 3.514 1.00 95.56 222 MET A CA 1
ATOM 1741 C C . MET A 1 222 ? -3.513 5.417 4.378 1.00 95.56 222 MET A C 1
ATOM 1743 O O . MET A 1 222 ? -3.921 5.777 5.482 1.00 95.56 222 MET A O 1
ATOM 1747 N N . GLY A 1 223 ? -3.766 4.201 3.900 1.00 95.38 223 GLY A N 1
ATOM 1748 C CA . GLY A 1 223 ? -4.342 3.131 4.709 1.00 95.38 223 GLY A CA 1
ATOM 1749 C C . GLY A 1 223 ? -3.345 2.619 5.754 1.00 95.38 223 GLY A C 1
ATOM 1750 O O . GLY A 1 223 ? -2.131 2.644 5.548 1.00 95.38 223 GLY A O 1
ATOM 1751 N N . LEU A 1 224 ? -3.839 2.125 6.890 1.00 95.75 224 LEU A N 1
ATOM 1752 C CA . LEU A 1 224 ? -2.977 1.633 7.978 1.00 95.75 224 LEU A CA 1
ATOM 1753 C C . LEU A 1 224 ? -2.533 0.164 7.837 1.00 95.75 224 LEU A C 1
ATOM 1755 O O . LEU A 1 224 ? -1.913 -0.394 8.753 1.00 95.75 224 LEU A O 1
ATOM 1759 N N . GLY A 1 225 ? -2.829 -0.466 6.699 1.00 95.56 225 GLY A N 1
ATOM 1760 C CA . GLY A 1 225 ? -2.478 -1.852 6.396 1.00 95.56 225 GLY A CA 1
ATOM 1761 C C . GLY A 1 225 ? -3.415 -2.888 7.015 1.00 95.56 225 GLY A C 1
ATOM 1762 O O . GLY A 1 225 ? -3.062 -4.064 7.053 1.00 95.56 225 GLY A O 1
ATOM 1763 N N . PHE A 1 226 ? -4.578 -2.492 7.535 1.00 96.44 226 PHE A N 1
ATOM 1764 C CA . PHE A 1 226 ? -5.548 -3.425 8.105 1.00 96.44 226 PHE A CA 1
ATOM 1765 C C . PHE A 1 226 ? -6.988 -2.916 8.008 1.00 96.44 226 PHE A C 1
ATOM 1767 O O . PHE A 1 226 ? -7.236 -1.725 7.835 1.00 96.44 226 PHE A O 1
ATOM 1774 N N . THR A 1 227 ? -7.912 -3.848 8.209 1.00 96.75 227 THR A N 1
ATOM 1775 C CA . THR A 1 227 ? -9.354 -3.639 8.323 1.00 96.75 227 THR A CA 1
ATOM 1776 C C . THR A 1 227 ? -9.871 -4.401 9.537 1.00 96.75 227 THR A C 1
ATOM 1778 O O . THR A 1 227 ? -9.427 -5.519 9.803 1.00 96.75 227 THR A O 1
ATOM 1781 N N . PHE A 1 228 ? -10.831 -3.834 10.263 1.00 97.25 228 PHE A N 1
ATOM 1782 C CA . PHE A 1 228 ? -11.639 -4.598 11.207 1.00 97.25 228 PHE A CA 1
ATOM 1783 C C . PHE A 1 228 ? -12.809 -5.247 10.485 1.00 97.25 228 PHE A C 1
ATOM 1785 O O . PHE A 1 228 ? -13.477 -4.584 9.697 1.00 97.25 228 PHE A O 1
ATOM 1792 N N . ILE A 1 229 ? -13.083 -6.511 10.779 1.00 96.69 229 ILE A N 1
ATOM 1793 C CA . ILE A 1 229 ? -14.222 -7.244 10.233 1.00 96.69 229 ILE A CA 1
ATOM 1794 C C . ILE A 1 229 ? -15.047 -7.847 11.366 1.00 96.69 229 ILE A C 1
ATOM 1796 O O . ILE A 1 229 ? -14.506 -8.466 12.282 1.00 96.69 229 ILE A O 1
ATOM 1800 N N . THR A 1 230 ? -16.362 -7.653 11.323 1.00 95.50 230 THR A N 1
ATOM 1801 C CA . THR A 1 230 ? -17.271 -8.219 12.326 1.00 95.50 230 THR A CA 1
ATOM 1802 C C . THR A 1 230 ? -17.644 -9.660 11.991 1.00 95.50 230 THR A C 1
ATOM 1804 O O . THR A 1 230 ? -17.663 -10.071 10.824 1.00 95.50 230 THR A O 1
ATOM 1807 N N . ALA A 1 231 ? -18.043 -10.413 13.016 1.00 91.88 231 ALA A N 1
ATOM 1808 C CA . ALA A 1 231 ? -18.864 -11.602 12.822 1.00 91.88 231 ALA A CA 1
ATOM 1809 C C . ALA A 1 231 ? -20.102 -11.288 11.956 1.00 91.88 231 ALA A C 1
ATOM 1811 O O . ALA A 1 231 ? -20.557 -10.133 11.914 1.00 91.88 231 ALA A O 1
ATOM 1812 N N . PRO A 1 232 ? -20.622 -12.290 11.222 1.00 89.38 232 PRO A N 1
ATOM 1813 C CA . PRO A 1 232 ? -21.730 -12.075 10.312 1.00 89.38 232 PRO A CA 1
ATOM 1814 C C . PRO A 1 232 ? -22.985 -11.690 11.088 1.00 89.38 232 PRO A C 1
ATOM 1816 O O . PRO A 1 232 ? -23.325 -12.285 12.109 1.00 89.38 232 PRO A O 1
ATOM 1819 N N . THR A 1 233 ? -23.704 -10.715 10.550 1.00 85.00 233 THR A N 1
ATOM 1820 C CA . THR A 1 233 ? -25.091 -10.455 10.930 1.00 85.00 233 THR A CA 1
ATOM 1821 C C . THR A 1 233 ? -25.993 -11.091 9.890 1.00 85.00 233 THR A C 1
ATOM 1823 O O . THR A 1 233 ? -25.809 -10.882 8.690 1.00 85.00 233 THR A O 1
ATOM 1826 N N . THR A 1 234 ? -26.950 -11.892 10.344 1.00 79.75 234 THR A N 1
ATOM 1827 C CA . THR A 1 234 ? -27.920 -12.517 9.453 1.00 79.75 234 THR A CA 1
ATOM 1828 C C . THR A 1 234 ? -28.953 -11.477 9.039 1.00 79.75 234 THR A C 1
ATOM 1830 O O . THR A 1 234 ? -29.607 -10.867 9.886 1.00 79.75 234 THR A O 1
ATOM 1833 N N . ARG A 1 235 ? -29.095 -11.253 7.733 1.00 66.25 235 ARG A N 1
ATOM 1834 C CA . ARG A 1 235 ? -30.006 -10.258 7.170 1.00 66.25 235 ARG A CA 1
ATOM 1835 C C . ARG A 1 235 ? -30.977 -10.914 6.200 1.00 66.25 235 ARG A C 1
ATOM 1837 O O . ARG A 1 235 ? -30.592 -11.767 5.409 1.00 66.25 235 ARG A O 1
ATOM 1844 N N . GLU A 1 236 ? -32.237 -10.492 6.226 1.00 62.22 236 GLU A N 1
ATOM 1845 C CA . GLU A 1 236 ? -33.204 -10.904 5.207 1.00 62.22 236 GLU A CA 1
ATOM 1846 C C . GLU A 1 236 ? -32.799 -10.338 3.841 1.00 62.22 236 GLU A C 1
ATOM 1848 O O . GLU A 1 236 ? -32.717 -9.117 3.649 1.00 62.22 236 GLU A O 1
ATOM 1853 N N . ASN A 1 237 ? -32.545 -11.221 2.875 1.00 61.00 237 ASN A N 1
ATOM 1854 C CA . ASN A 1 237 ? -32.238 -10.816 1.515 1.00 61.00 237 ASN A CA 1
ATOM 1855 C C . ASN A 1 237 ? -33.540 -10.552 0.750 1.00 61.00 237 ASN A C 1
ATOM 1857 O O . ASN A 1 237 ? -34.161 -11.468 0.224 1.00 61.00 237 ASN A O 1
ATOM 1861 N N . ARG A 1 238 ? -33.945 -9.280 0.650 1.00 56.94 238 ARG A N 1
ATOM 1862 C CA . ARG A 1 238 ? -35.176 -8.876 -0.061 1.00 56.94 238 ARG A CA 1
ATOM 1863 C C . ARG A 1 238 ? -35.187 -9.228 -1.557 1.00 56.94 238 ARG A C 1
ATOM 1865 O O . ARG A 1 238 ? -36.252 -9.185 -2.161 1.00 56.94 238 ARG A O 1
ATOM 1872 N N . ALA A 1 239 ? -34.036 -9.552 -2.152 1.00 59.34 239 ALA A N 1
ATOM 1873 C CA . ALA A 1 239 ? -33.940 -9.972 -3.550 1.00 59.34 239 ALA A CA 1
ATOM 1874 C C . ALA A 1 239 ? -34.193 -11.480 -3.753 1.00 59.34 239 ALA A C 1
ATOM 1876 O O . ALA A 1 239 ? -34.451 -11.900 -4.878 1.00 59.34 239 ALA A O 1
ATOM 1877 N N . PHE A 1 240 ? -34.163 -12.291 -2.688 1.00 55.12 240 PHE A N 1
ATOM 1878 C CA . PHE A 1 240 ? -34.442 -13.726 -2.741 1.00 55.12 240 PHE A CA 1
ATOM 1879 C C . PHE A 1 240 ? -35.666 -14.064 -1.893 1.00 55.12 240 PHE A C 1
ATOM 1881 O O . PHE A 1 240 ? -35.732 -13.760 -0.709 1.00 55.12 240 PHE A O 1
ATOM 1888 N N . ILE A 1 241 ? -36.630 -14.766 -2.492 1.00 51.81 241 ILE A N 1
ATOM 1889 C CA . ILE A 1 241 ? -37.937 -15.061 -1.882 1.00 51.81 241 ILE A CA 1
ATOM 1890 C C . ILE A 1 241 ? -37.821 -15.855 -0.559 1.00 51.81 241 ILE A C 1
ATOM 1892 O O . ILE A 1 241 ? -38.764 -15.825 0.225 1.00 51.81 241 ILE A O 1
ATOM 1896 N N . ARG A 1 242 ? -36.683 -16.512 -0.257 1.00 48.88 242 ARG A N 1
ATOM 1897 C CA . ARG A 1 242 ? -36.392 -17.189 1.031 1.00 48.88 242 ARG A CA 1
ATOM 1898 C C . ARG A 1 242 ? -34.883 -17.349 1.304 1.00 48.88 242 ARG A C 1
ATOM 1900 O O . ARG A 1 242 ? -34.398 -18.474 1.376 1.00 48.88 242 ARG A O 1
ATOM 1907 N N . GLY A 1 243 ? -34.123 -16.261 1.419 1.00 57.31 243 GLY A N 1
ATOM 1908 C CA . GLY A 1 243 ? -32.687 -16.337 1.731 1.00 57.31 243 GLY A CA 1
ATOM 1909 C C . GLY A 1 243 ? -32.290 -15.434 2.893 1.00 57.31 243 GLY A C 1
ATOM 1910 O O . GLY A 1 243 ? -32.440 -14.217 2.804 1.00 57.31 243 GLY A O 1
ATOM 1911 N N . LEU A 1 244 ? -31.775 -16.019 3.974 1.00 63.25 244 LEU A N 1
ATOM 1912 C CA . LEU A 1 244 ? -30.982 -15.280 4.954 1.00 63.25 244 LEU A CA 1
ATOM 1913 C C . LEU A 1 244 ? -29.565 -15.132 4.390 1.00 63.25 244 LEU A C 1
ATOM 1915 O O . LEU A 1 244 ? -28.993 -16.109 3.913 1.00 63.25 244 LEU A O 1
ATOM 1919 N N . ASP A 1 245 ? -29.025 -13.919 4.427 1.00 75.19 245 ASP A N 1
ATOM 1920 C CA . ASP A 1 245 ? -27.684 -13.599 3.947 1.00 75.19 245 ASP A CA 1
ATOM 1921 C C . ASP A 1 245 ? -26.798 -13.189 5.119 1.00 75.19 245 ASP A C 1
ATOM 1923 O O . ASP A 1 245 ? -27.197 -12.379 5.961 1.00 75.19 245 ASP A O 1
ATOM 1927 N N . ASN A 1 246 ? -25.595 -13.748 5.171 1.00 85.38 246 ASN A N 1
ATOM 1928 C CA . ASN A 1 246 ? -24.600 -13.351 6.150 1.00 85.38 246 ASN A CA 1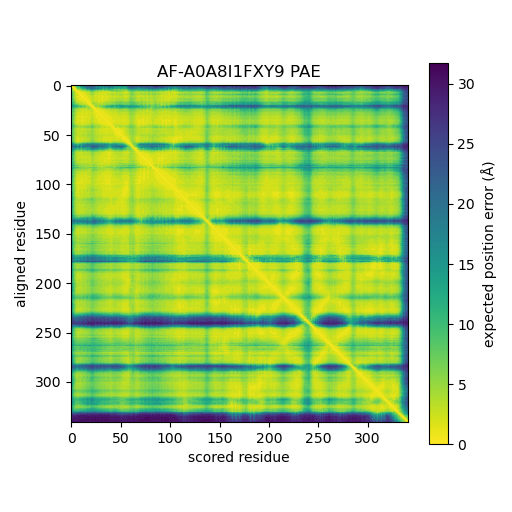
ATOM 1929 C C . ASN A 1 246 ? -23.882 -12.109 5.631 1.00 85.38 246 ASN A C 1
ATOM 1931 O O . ASN A 1 246 ? -23.271 -12.121 4.562 1.00 85.38 246 ASN A O 1
ATOM 1935 N N . GLN A 1 247 ? -23.972 -11.025 6.398 1.00 89.00 247 GLN A N 1
ATOM 1936 C CA . GLN A 1 247 ? -23.306 -9.771 6.085 1.00 89.00 247 GLN A CA 1
ATOM 1937 C C . GLN A 1 247 ? -22.231 -9.470 7.131 1.00 89.00 247 GLN A C 1
ATOM 1939 O O . GLN A 1 247 ? -22.532 -9.303 8.317 1.00 89.00 247 GLN A O 1
ATOM 1944 N N . HIS A 1 248 ? -20.995 -9.318 6.667 1.00 92.38 248 HIS A N 1
ATOM 1945 C CA . HIS A 1 248 ? -19.853 -8.870 7.456 1.00 92.38 248 HIS A CA 1
ATOM 1946 C C . HIS A 1 248 ? -19.657 -7.369 7.269 1.00 92.38 248 HIS A C 1
ATOM 1948 O O . HIS A 1 248 ? -19.661 -6.891 6.136 1.00 92.38 248 HIS A O 1
ATOM 1954 N N . GLN A 1 249 ? -19.491 -6.615 8.357 1.00 93.62 249 GLN A N 1
ATOM 1955 C CA . GLN A 1 249 ? -19.150 -5.192 8.282 1.00 93.62 249 GLN A CA 1
ATOM 1956 C C . GLN A 1 249 ? -17.636 -5.025 8.350 1.00 93.62 249 GLN A C 1
ATOM 1958 O O . GLN A 1 249 ? -16.985 -5.667 9.175 1.00 93.62 249 GLN A O 1
ATOM 1963 N N . LEU A 1 250 ? -17.101 -4.151 7.503 1.00 94.62 250 LEU A N 1
ATOM 1964 C CA . LEU A 1 250 ? -15.688 -3.815 7.427 1.00 94.62 250 LEU A CA 1
ATOM 1965 C C . LEU A 1 250 ? -15.501 -2.363 7.868 1.00 94.62 250 LEU A C 1
ATOM 1967 O O . LEU A 1 250 ? -16.234 -1.488 7.411 1.00 94.62 250 LEU A O 1
ATOM 1971 N N . TYR A 1 251 ? -14.515 -2.114 8.727 1.00 95.38 251 TYR A N 1
ATOM 1972 C CA . TYR A 1 251 ? -14.122 -0.778 9.175 1.00 95.38 251 TYR A CA 1
ATOM 1973 C C . TYR A 1 251 ? -12.627 -0.593 8.941 1.00 95.38 251 TYR A C 1
ATOM 1975 O O . TYR A 1 251 ? -11.797 -1.257 9.566 1.00 95.38 251 TYR A O 1
ATOM 1983 N N . THR A 1 252 ? -12.284 0.298 8.023 1.00 95.19 252 THR A N 1
ATOM 1984 C CA . THR A 1 252 ? -10.923 0.454 7.518 1.00 95.19 252 THR A CA 1
ATOM 1985 C C . THR A 1 252 ? -10.408 1.853 7.840 1.00 95.19 252 THR A C 1
ATOM 1987 O O . THR A 1 252 ? -10.855 2.825 7.222 1.00 95.19 252 THR A O 1
ATOM 1990 N N . PRO A 1 253 ? -9.489 1.991 8.812 1.00 94.94 253 PRO A N 1
ATOM 1991 C CA . PRO A 1 253 ? -8.955 3.291 9.178 1.00 94.94 253 PRO A CA 1
ATOM 1992 C C . PRO A 1 253 ? -7.955 3.784 8.135 1.00 94.94 253 PRO A C 1
ATOM 1994 O O . PRO A 1 253 ? -7.060 3.052 7.696 1.00 94.94 253 PRO A O 1
ATOM 1997 N N . MET A 1 254 ? -8.075 5.063 7.797 1.00 93.94 254 MET A N 1
ATOM 1998 C CA . MET A 1 254 ? -7.117 5.770 6.962 1.00 93.94 254 MET A CA 1
ATOM 1999 C C . MET A 1 254 ? -6.626 7.017 7.663 1.00 93.94 254 MET A C 1
ATOM 2001 O O . MET A 1 254 ? -7.388 7.724 8.327 1.00 93.94 254 MET A O 1
ATOM 2005 N N . ILE A 1 255 ? -5.346 7.292 7.469 1.00 95.75 255 ILE A N 1
ATOM 2006 C CA . ILE A 1 255 ? -4.717 8.501 7.965 1.00 95.75 255 ILE A CA 1
ATOM 2007 C C . ILE A 1 255 ? -4.504 9.489 6.837 1.00 95.75 255 ILE A C 1
ATOM 2009 O O . ILE A 1 255 ? -4.254 9.104 5.694 1.00 95.75 255 ILE A O 1
ATOM 2013 N N . ASP A 1 256 ? -4.573 10.764 7.177 1.00 95.88 256 ASP A N 1
ATOM 2014 C CA . ASP A 1 256 ? -4.243 11.854 6.282 1.00 95.88 256 ASP A CA 1
ATOM 2015 C C . ASP A 1 256 ? -3.243 12.805 6.942 1.00 95.88 256 ASP A C 1
ATOM 2017 O O . ASP A 1 256 ? -3.101 12.876 8.168 1.00 95.88 256 ASP A O 1
ATOM 2021 N N . CYS A 1 257 ? -2.503 13.521 6.106 1.00 95.31 257 CYS A N 1
ATOM 2022 C CA . CYS A 1 257 ? -1.726 14.667 6.532 1.00 95.31 257 CYS A CA 1
ATOM 2023 C C . CYS A 1 257 ? -1.812 15.773 5.489 1.00 95.31 257 CYS A C 1
ATOM 2025 O O . CYS A 1 257 ? -1.896 15.540 4.277 1.00 95.31 257 CYS A O 1
ATOM 2027 N N . ARG A 1 258 ? -1.734 17.009 5.975 1.00 94.62 258 ARG A N 1
ATOM 2028 C CA . ARG A 1 258 ? -1.648 18.195 5.137 1.00 94.62 258 ARG A CA 1
ATOM 2029 C C . ARG A 1 258 ? -0.472 19.037 5.598 1.00 94.62 258 ARG A C 1
ATOM 2031 O O . ARG A 1 258 ? -0.423 19.471 6.743 1.00 94.62 258 ARG A O 1
ATOM 2038 N N . ARG A 1 259 ? 0.465 19.275 4.685 1.00 93.56 259 ARG A N 1
ATOM 2039 C CA . ARG A 1 259 ? 1.672 20.070 4.918 1.00 93.56 259 ARG A CA 1
ATOM 2040 C C . ARG A 1 259 ? 1.672 21.280 4.001 1.00 93.56 259 ARG A C 1
ATOM 2042 O O . ARG A 1 259 ? 1.560 21.117 2.790 1.00 93.56 259 ARG A O 1
ATOM 2049 N N . GLU A 1 260 ? 1.899 22.469 4.542 1.00 93.25 260 GLU A N 1
ATOM 2050 C CA . GLU A 1 260 ? 2.248 23.637 3.729 1.00 93.25 260 GLU A CA 1
ATOM 2051 C C . GLU A 1 260 ? 3.633 23.469 3.093 1.00 93.25 260 GLU A C 1
ATOM 2053 O O . GLU A 1 260 ? 4.597 23.097 3.759 1.00 93.25 260 GLU A O 1
ATOM 2058 N N . ILE A 1 261 ? 3.759 23.761 1.796 1.00 88.69 261 ILE A N 1
ATOM 2059 C CA . ILE A 1 261 ? 5.032 23.621 1.060 1.00 88.69 261 ILE A CA 1
ATOM 2060 C C . ILE A 1 261 ? 6.124 24.505 1.674 1.00 88.69 261 ILE A C 1
ATOM 2062 O O . ILE A 1 261 ? 7.297 24.140 1.662 1.00 88.69 261 ILE A O 1
ATOM 2066 N N . THR A 1 262 ? 5.724 25.652 2.217 1.00 90.00 262 THR A N 1
ATOM 2067 C CA . THR A 1 262 ? 6.593 26.627 2.875 1.00 90.00 262 THR A CA 1
ATOM 2068 C C . THR A 1 262 ? 6.991 26.244 4.293 1.00 90.00 262 THR A C 1
ATOM 2070 O O . THR A 1 262 ? 7.836 26.936 4.842 1.00 90.00 262 THR A O 1
ATOM 2073 N N . GLU A 1 263 ? 6.429 25.188 4.893 1.00 89.62 263 GLU A N 1
ATOM 2074 C CA . GLU A 1 263 ? 6.843 24.719 6.220 1.00 89.62 263 GLU A CA 1
ATOM 2075 C C . GLU A 1 263 ? 8.107 23.851 6.088 1.00 89.62 263 GLU A C 1
ATOM 2077 O O . GLU A 1 263 ? 8.021 22.720 5.580 1.00 89.62 263 GLU A O 1
ATOM 2082 N N . PRO A 1 264 ? 9.291 24.346 6.501 1.00 85.06 264 PRO A N 1
ATOM 2083 C CA . PRO A 1 264 ? 10.521 23.563 6.453 1.00 85.06 264 PRO A CA 1
ATOM 2084 C C . PRO A 1 264 ? 10.568 22.478 7.536 1.00 85.06 264 PRO A C 1
ATOM 2086 O O . PRO A 1 264 ? 11.232 21.462 7.337 1.00 85.06 264 PRO A O 1
ATOM 2089 N N . ASP A 1 265 ? 9.878 22.671 8.663 1.00 91.69 265 ASP A N 1
ATOM 2090 C CA . ASP A 1 265 ? 9.931 21.774 9.811 1.00 91.69 265 ASP A CA 1
ATOM 2091 C C . ASP A 1 265 ? 8.808 20.732 9.763 1.00 91.69 265 ASP A C 1
ATOM 2093 O O . ASP A 1 265 ? 7.663 20.963 10.157 1.00 91.69 265 ASP A O 1
ATOM 2097 N N . LEU A 1 266 ? 9.166 19.532 9.302 1.00 90.38 266 LEU A N 1
ATOM 2098 C CA . LEU A 1 266 ? 8.252 18.395 9.225 1.00 90.38 266 LEU A CA 1
ATOM 2099 C C . LEU A 1 266 ? 7.733 17.923 10.589 1.00 90.38 266 LEU A C 1
ATOM 2101 O O . LEU A 1 266 ? 6.720 17.231 10.617 1.00 90.38 266 LEU A O 1
ATOM 2105 N N . THR A 1 267 ? 8.381 18.276 11.703 1.00 90.25 267 THR A N 1
ATOM 2106 C CA . THR A 1 267 ? 7.957 17.822 13.039 1.00 90.25 267 THR A CA 1
ATOM 2107 C C . THR A 1 267 ? 6.655 18.475 13.506 1.00 90.25 267 THR A C 1
ATOM 2109 O O . THR A 1 267 ? 5.959 17.924 14.357 1.00 90.25 267 THR A O 1
ATOM 2112 N N . LYS A 1 268 ? 6.283 19.613 12.909 1.00 89.31 268 LYS A N 1
ATOM 2113 C CA . LYS A 1 268 ? 5.013 20.305 13.170 1.00 89.31 268 LYS A CA 1
ATOM 2114 C C . LYS A 1 268 ? 3.837 19.723 12.393 1.00 89.31 268 LYS A C 1
ATOM 2116 O O . LYS A 1 268 ? 2.688 20.041 12.686 1.00 89.31 268 LYS A O 1
ATOM 2121 N N . VAL A 1 269 ? 4.112 18.900 11.384 1.00 92.38 269 VAL A N 1
ATOM 2122 C CA . VAL A 1 269 ? 3.085 18.255 10.573 1.00 92.38 269 VAL A CA 1
ATOM 2123 C C . VAL A 1 269 ? 2.719 16.937 11.238 1.00 92.38 269 VAL A C 1
ATOM 2125 O O . VAL A 1 269 ? 3.577 16.090 11.478 1.00 92.38 269 VAL A O 1
ATOM 2128 N N . GLN A 1 270 ? 1.435 16.749 11.518 1.00 92.50 270 GLN A N 1
ATOM 2129 C CA . GLN A 1 270 ? 0.936 15.528 12.137 1.00 92.50 270 GLN A CA 1
ATOM 2130 C C . GLN A 1 270 ? 0.088 14.730 11.155 1.00 92.50 270 GLN A C 1
ATOM 2132 O O . GLN A 1 270 ? -0.606 15.285 10.301 1.00 92.50 270 GLN A O 1
ATOM 2137 N N . TRP A 1 271 ? 0.167 13.411 11.297 1.00 95.50 271 TRP A N 1
ATOM 2138 C CA . TRP A 1 271 ? -0.799 12.495 10.714 1.00 95.50 271 TRP A CA 1
ATOM 2139 C C . TRP A 1 271 ? -1.938 12.300 11.700 1.00 95.50 271 TRP A C 1
ATOM 2141 O O . TRP A 1 271 ? -1.704 12.118 12.895 1.00 95.50 271 TRP A O 1
ATOM 2151 N N . GLN A 1 272 ? -3.157 12.299 11.190 1.00 94.38 272 GLN A N 1
ATOM 2152 C CA . GLN A 1 272 ? -4.359 12.086 11.983 1.00 94.38 272 GLN A CA 1
ATOM 2153 C C . GLN A 1 272 ? -5.256 11.064 11.294 1.00 94.38 272 GLN A C 1
ATOM 2155 O O . GLN A 1 272 ? -5.012 10.690 10.148 1.00 94.38 272 GLN A O 1
ATOM 2160 N N . LEU A 1 273 ? -6.285 10.582 11.992 1.00 93.25 273 LEU A N 1
ATOM 2161 C CA . LEU A 1 273 ? -7.297 9.749 11.353 1.00 93.25 273 LEU A CA 1
ATOM 2162 C C . LEU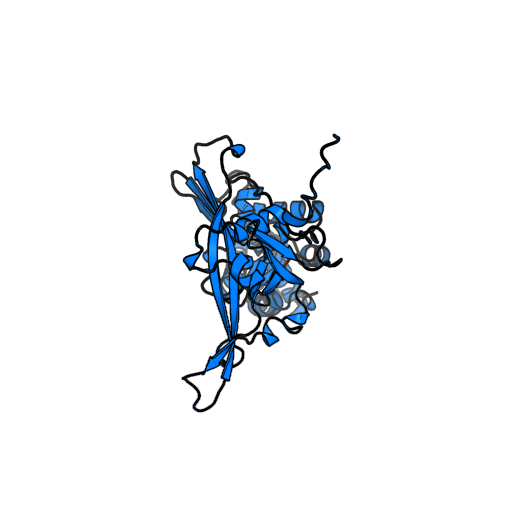 A 1 273 ? -8.165 10.634 10.447 1.00 93.25 273 LEU A C 1
ATOM 2164 O O . LEU A 1 273 ? -9.004 11.385 10.942 1.00 93.25 273 LEU A O 1
ATOM 2168 N N . GLY A 1 274 ? -7.970 10.514 9.137 1.00 89.88 274 GLY A N 1
ATOM 2169 C CA . GLY A 1 274 ? -8.709 11.282 8.136 1.00 89.88 274 GLY A CA 1
ATOM 2170 C C . GLY A 1 274 ? -10.064 10.674 7.799 1.00 89.88 274 GLY A C 1
ATOM 2171 O O . GLY A 1 274 ? -11.013 11.401 7.517 1.00 89.88 274 GLY A O 1
ATOM 2172 N N . ASN A 1 275 ? -10.179 9.341 7.850 1.00 89.44 275 ASN A N 1
ATOM 2173 C CA . ASN A 1 275 ? -11.442 8.648 7.603 1.00 89.44 275 ASN A CA 1
ATOM 2174 C C . ASN A 1 275 ? -11.499 7.255 8.256 1.00 89.44 275 ASN A C 1
ATOM 2176 O O . ASN A 1 275 ? -10.474 6.619 8.513 1.00 89.44 275 ASN A O 1
ATOM 2180 N N . MET A 1 276 ? -12.720 6.755 8.452 1.00 91.88 276 MET A N 1
ATOM 2181 C CA . MET A 1 276 ? -13.019 5.354 8.746 1.00 91.88 276 MET A CA 1
ATOM 2182 C C . MET A 1 276 ? -13.932 4.817 7.640 1.00 91.88 276 MET A C 1
ATOM 2184 O O . MET A 1 276 ? -15.148 5.009 7.678 1.00 91.88 276 MET A O 1
ATOM 2188 N N . HIS A 1 277 ? -13.349 4.159 6.637 1.00 91.19 277 HIS A N 1
ATOM 2189 C CA . HIS A 1 277 ? -14.122 3.600 5.531 1.00 91.19 277 HIS A CA 1
ATOM 2190 C C . HIS A 1 277 ? -14.944 2.409 6.006 1.00 91.19 277 HIS A C 1
ATOM 2192 O O . HIS A 1 277 ? -14.400 1.463 6.578 1.00 91.19 277 HIS A O 1
ATOM 2198 N N . ARG A 1 278 ? -16.252 2.461 5.752 1.00 91.62 278 ARG A N 1
ATOM 2199 C CA . ARG A 1 278 ? -17.186 1.398 6.100 1.00 91.62 278 ARG A CA 1
ATOM 2200 C C . ARG A 1 278 ? -17.669 0.696 4.843 1.00 91.62 278 ARG A C 1
ATOM 2202 O O . ARG A 1 278 ? -18.284 1.324 3.990 1.00 91.62 278 ARG A O 1
ATOM 2209 N N . GLU A 1 279 ? -17.445 -0.606 4.791 1.00 91.44 279 GLU A N 1
ATOM 2210 C CA . GLU A 1 279 ? -17.856 -1.470 3.686 1.00 91.44 279 GLU A CA 1
ATOM 2211 C C . GLU A 1 279 ? -18.533 -2.731 4.228 1.00 91.44 279 GLU A C 1
ATOM 2213 O O . GLU A 1 279 ? -18.610 -2.943 5.444 1.00 91.44 279 GLU A O 1
ATOM 2218 N N . ALA A 1 280 ? -19.062 -3.575 3.343 1.00 90.06 280 ALA A N 1
ATOM 2219 C CA . ALA A 1 280 ? -19.611 -4.858 3.753 1.00 90.06 280 ALA A CA 1
ATOM 2220 C C . ALA A 1 280 ? -19.429 -5.951 2.702 1.00 90.06 280 ALA A C 1
ATOM 2222 O O . ALA A 1 280 ? -19.725 -5.737 1.532 1.00 90.06 280 ALA A O 1
ATOM 2223 N N . ILE A 1 281 ? -19.052 -7.144 3.159 1.00 89.69 281 ILE A N 1
ATOM 2224 C CA . ILE A 1 281 ? -19.004 -8.362 2.342 1.00 89.69 281 ILE A CA 1
ATOM 2225 C C . ILE A 1 281 ? -20.251 -9.195 2.643 1.00 89.69 281 ILE A C 1
ATOM 2227 O O . ILE A 1 281 ? -20.683 -9.288 3.797 1.00 89.69 281 ILE A O 1
ATOM 2231 N N . ARG A 1 282 ? -20.844 -9.775 1.598 1.00 86.06 282 ARG A N 1
ATOM 2232 C CA . ARG A 1 282 ? -22.037 -10.626 1.671 1.00 86.06 282 ARG A CA 1
ATOM 2233 C C . ARG A 1 282 ? -21.736 -11.987 1.069 1.00 86.06 282 ARG A C 1
ATOM 2235 O O . ARG A 1 282 ? -21.150 -12.050 -0.009 1.00 86.06 282 ARG A O 1
ATOM 2242 N N . ASP A 1 283 ? -22.175 -13.051 1.726 1.00 77.69 283 ASP A N 1
ATOM 2243 C CA . ASP A 1 283 ? -21.861 -14.412 1.286 1.00 77.69 283 ASP A CA 1
ATOM 2244 C C . ASP A 1 283 ? -22.743 -14.900 0.121 1.00 77.69 283 ASP A C 1
ATOM 2246 O O . ASP A 1 283 ? -22.346 -15.814 -0.597 1.00 77.69 283 ASP A O 1
ATOM 2250 N N . SER A 1 284 ? -23.918 -14.299 -0.119 1.00 64.69 284 SER A N 1
ATOM 2251 C CA . SER A 1 284 ? -24.890 -14.794 -1.120 1.00 64.69 284 SER A CA 1
ATOM 2252 C C . SER A 1 284 ? -24.966 -14.019 -2.451 1.00 64.69 284 SER A C 1
ATOM 2254 O O . SER A 1 284 ? -25.975 -14.078 -3.157 1.00 64.69 284 SER A O 1
ATOM 2256 N N . GLY A 1 285 ? -23.914 -13.295 -2.845 1.00 59.81 285 GLY A N 1
ATOM 2257 C CA . GLY A 1 285 ? -23.897 -12.522 -4.096 1.00 59.81 285 GLY A CA 1
ATOM 2258 C C . GLY A 1 285 ? -23.190 -13.223 -5.261 1.00 59.81 285 GLY A C 1
ATOM 2259 O O . GLY A 1 285 ? -21.992 -13.440 -5.203 1.00 59.81 285 GLY A O 1
ATOM 2260 N N . HIS A 1 286 ? -23.873 -13.466 -6.387 1.00 56.56 286 HIS A N 1
ATOM 2261 C CA . HIS A 1 286 ? -23.217 -13.922 -7.633 1.00 56.56 286 HIS A CA 1
ATOM 2262 C C . HIS A 1 286 ? -22.330 -12.853 -8.306 1.00 56.56 286 HIS A C 1
ATOM 2264 O O . HIS A 1 286 ? -21.600 -13.161 -9.245 1.00 56.56 286 HIS A O 1
ATOM 2270 N N . LEU A 1 287 ? -22.430 -11.593 -7.869 1.00 57.88 287 LEU A N 1
ATOM 2271 C CA . LEU A 1 287 ? -21.776 -10.435 -8.491 1.00 57.88 287 LEU A CA 1
ATOM 2272 C C . LEU A 1 287 ? -20.591 -9.884 -7.683 1.00 57.88 287 LEU A C 1
ATOM 2274 O O . LEU A 1 287 ? -19.865 -9.036 -8.195 1.00 57.88 287 LEU A O 1
ATOM 2278 N N . HIS A 1 288 ? -20.390 -10.352 -6.450 1.00 66.12 288 HIS A N 1
ATOM 2279 C CA . HIS A 1 288 ? -19.319 -9.895 -5.564 1.00 66.12 288 HIS A CA 1
ATOM 2280 C C . HIS A 1 288 ? -18.592 -11.107 -4.978 1.00 66.12 288 HIS A C 1
ATOM 2282 O O . HIS A 1 288 ? -19.248 -12.111 -4.704 1.00 66.12 288 HIS A O 1
ATOM 2288 N N . PRO A 1 289 ? -17.262 -11.045 -4.799 1.00 70.44 289 PRO A N 1
ATOM 2289 C CA . PRO A 1 289 ? -16.530 -12.130 -4.161 1.00 70.44 289 PRO A CA 1
ATOM 2290 C C . PRO A 1 289 ? -17.063 -12.362 -2.741 1.00 70.44 289 PRO A C 1
ATOM 2292 O O . PRO A 1 289 ? -17.292 -11.413 -1.986 1.00 70.44 289 PRO A O 1
ATOM 2295 N N . SER A 1 290 ? -17.281 -13.630 -2.390 1.00 83.25 290 SER A N 1
ATOM 2296 C CA . SER A 1 290 ? -17.721 -14.013 -1.047 1.00 83.25 290 SER A CA 1
ATOM 2297 C C . SER A 1 290 ? -16.584 -13.837 -0.038 1.00 83.25 290 SER A C 1
ATOM 2299 O O . SER A 1 290 ? -15.408 -13.741 -0.415 1.00 83.25 290 SER A O 1
ATOM 2301 N N . LEU A 1 291 ? -16.889 -13.857 1.267 1.00 87.56 291 LEU A N 1
ATOM 2302 C CA . LEU A 1 291 ? -15.824 -13.822 2.272 1.00 87.56 291 LEU A CA 1
ATOM 2303 C C . LEU A 1 291 ? -14.877 -15.020 2.118 1.00 87.56 291 LEU A C 1
ATOM 2305 O O . LEU A 1 291 ? -13.678 -14.869 2.317 1.00 87.56 291 LEU A O 1
ATOM 2309 N N . THR A 1 292 ? -15.392 -16.185 1.723 1.00 85.75 292 THR A N 1
ATOM 2310 C CA . THR A 1 292 ? -14.585 -17.400 1.527 1.00 85.75 292 THR A CA 1
ATOM 2311 C C . THR A 1 292 ? -13.591 -17.255 0.372 1.00 85.75 292 THR A C 1
ATOM 2313 O O . THR A 1 292 ? -12.480 -17.776 0.462 1.00 85.75 292 THR A O 1
ATOM 2316 N N . ASP A 1 293 ? -13.943 -16.512 -0.681 1.00 85.88 293 ASP A N 1
ATOM 2317 C CA . ASP A 1 293 ? -13.035 -16.249 -1.807 1.00 85.88 293 ASP A CA 1
ATOM 2318 C C . ASP A 1 293 ? -11.885 -15.323 -1.394 1.00 85.88 293 ASP A C 1
ATOM 2320 O O . ASP A 1 293 ? -10.729 -15.542 -1.761 1.00 85.88 293 ASP A O 1
ATOM 2324 N N . LEU A 1 294 ? -12.196 -14.292 -0.601 1.00 89.06 294 LEU A N 1
ATOM 2325 C CA . LEU A 1 294 ? -11.222 -13.292 -0.159 1.00 89.06 294 LEU A CA 1
ATOM 2326 C C . LEU A 1 294 ? -10.391 -13.768 1.043 1.00 89.06 294 LEU A C 1
ATOM 2328 O O . LEU A 1 294 ? -9.231 -13.382 1.199 1.00 89.06 294 LEU A O 1
ATOM 2332 N N . LEU A 1 295 ? -10.977 -14.609 1.894 1.00 92.25 295 LEU A N 1
ATOM 2333 C CA . LEU A 1 295 ? -10.399 -15.143 3.121 1.00 92.25 295 LEU A CA 1
ATOM 2334 C C . LEU A 1 295 ? -10.704 -16.647 3.238 1.00 92.25 295 LEU A C 1
ATOM 2336 O O . LEU A 1 295 ? -11.577 -17.044 4.013 1.00 92.25 295 LEU A O 1
ATOM 2340 N N . PRO A 1 296 ? -9.949 -17.515 2.539 1.00 87.50 296 PRO A N 1
ATOM 2341 C CA . PRO A 1 296 ? -10.206 -18.959 2.535 1.00 87.50 296 PRO A CA 1
ATOM 2342 C C . PRO A 1 296 ? -10.160 -19.625 3.918 1.00 87.50 296 PRO A C 1
ATOM 2344 O O . PRO A 1 296 ? -10.789 -20.655 4.138 1.00 87.50 296 PRO A O 1
ATOM 2347 N N . GLY A 1 297 ? -9.419 -19.045 4.869 1.00 88.00 297 GLY A N 1
ATOM 2348 C CA . GLY A 1 297 ? -9.371 -19.511 6.260 1.00 88.00 297 GLY A CA 1
ATOM 2349 C C . GLY A 1 297 ? -10.545 -19.045 7.132 1.00 88.00 297 GLY A C 1
ATOM 2350 O O . GLY A 1 297 ? -10.589 -19.386 8.315 1.00 88.00 297 GLY A O 1
ATOM 2351 N N . GLY A 1 298 ? -11.461 -18.239 6.586 1.00 91.56 298 GLY A N 1
ATOM 2352 C CA . GLY A 1 298 ? -12.568 -17.611 7.303 1.00 91.56 298 GLY A CA 1
ATOM 2353 C C . GLY A 1 298 ? -12.125 -16.689 8.444 1.00 91.56 298 GLY A C 1
ATOM 2354 O O . GLY A 1 298 ? -10.933 -16.479 8.692 1.00 91.56 298 GLY A O 1
ATOM 2355 N N . LEU A 1 299 ? -13.094 -16.156 9.194 1.00 93.25 299 LEU A N 1
ATOM 2356 C CA . LEU A 1 299 ? -12.828 -15.264 10.334 1.00 93.25 299 LEU A CA 1
ATOM 2357 C C . LEU A 1 299 ? -11.955 -15.910 11.419 1.00 93.25 299 LEU A C 1
ATOM 2359 O O . LEU A 1 299 ? -11.151 -15.228 12.046 1.00 93.25 299 LEU A O 1
ATOM 2363 N N . ALA A 1 300 ? -12.057 -17.229 11.603 1.00 91.25 300 ALA A N 1
ATOM 2364 C CA . ALA A 1 300 ? -11.257 -17.969 12.578 1.00 91.25 300 ALA A CA 1
ATOM 2365 C C . ALA A 1 300 ? -9.743 -17.923 12.288 1.00 91.25 300 ALA A C 1
ATOM 2367 O O . ALA A 1 300 ? -8.936 -18.147 13.190 1.00 91.25 300 ALA A O 1
ATOM 2368 N N . SER A 1 301 ? -9.345 -17.624 11.046 1.00 92.69 301 SER A N 1
ATOM 2369 C CA . SER A 1 301 ? -7.937 -17.427 10.683 1.00 92.69 301 SER A CA 1
ATOM 2370 C C . SER A 1 301 ? -7.375 -16.061 11.098 1.00 92.69 301 SER A C 1
ATOM 2372 O O . SER A 1 301 ? -6.155 -15.874 11.080 1.00 92.69 301 SER A O 1
ATOM 2374 N N . LEU A 1 302 ? -8.241 -15.118 11.479 1.00 95.25 302 LEU A N 1
ATOM 2375 C CA . LEU A 1 302 ? -7.875 -13.754 11.838 1.00 95.25 302 LEU A CA 1
ATOM 2376 C C . LEU A 1 302 ? -7.671 -13.582 13.343 1.00 95.25 302 LEU A C 1
ATOM 2378 O O . LEU A 1 302 ? -8.115 -14.372 14.177 1.00 95.25 302 LEU A O 1
ATOM 2382 N N . LEU A 1 303 ? -6.993 -12.494 13.698 1.00 95.25 303 LEU A N 1
ATOM 2383 C CA . LEU A 1 303 ? -6.757 -12.136 15.087 1.00 95.25 303 LEU A CA 1
ATOM 2384 C C . LEU A 1 303 ? -8.004 -11.476 15.678 1.00 95.25 303 LEU A C 1
ATOM 2386 O O . LEU A 1 303 ? -8.434 -10.442 15.176 1.00 95.25 303 LEU A O 1
ATOM 2390 N N . ARG A 1 304 ? -8.559 -12.027 16.759 1.00 96.50 304 ARG A N 1
ATOM 2391 C CA . ARG A 1 304 ? -9.678 -11.391 17.468 1.00 96.50 304 ARG A CA 1
ATOM 2392 C C . ARG A 1 304 ? -9.244 -10.081 18.132 1.00 96.50 304 ARG A C 1
ATOM 2394 O O . ARG A 1 304 ? -8.193 -10.036 18.775 1.00 96.50 304 ARG A O 1
ATOM 2401 N N . ILE A 1 305 ? -10.078 -9.052 17.995 1.00 97.00 305 ILE A N 1
ATOM 2402 C CA . ILE A 1 305 ? -9.948 -7.737 18.627 1.00 97.00 305 ILE A CA 1
ATOM 2403 C C . ILE A 1 305 ? -11.084 -7.539 19.624 1.00 97.00 305 ILE A C 1
ATOM 2405 O O . ILE A 1 305 ? -12.223 -7.936 19.386 1.00 97.00 305 ILE A O 1
ATOM 2409 N N . PHE A 1 306 ? -10.754 -6.887 20.728 1.00 96.62 306 PHE A N 1
ATOM 2410 C CA . PHE A 1 306 ? -11.653 -6.509 21.800 1.00 96.62 306 PHE A CA 1
ATOM 2411 C C . PHE A 1 306 ? -11.645 -4.991 21.968 1.00 96.62 306 PHE A C 1
ATOM 2413 O O . PHE A 1 306 ? -10.615 -4.336 21.779 1.00 96.62 306 PHE A O 1
ATOM 2420 N N . GLY A 1 307 ? -12.793 -4.444 22.353 1.00 96.19 307 GLY A N 1
ATOM 2421 C CA . GLY A 1 307 ? -12.935 -3.051 22.757 1.00 96.19 307 GLY A CA 1
ATOM 2422 C C . GLY A 1 307 ? -13.137 -2.929 24.262 1.00 96.19 307 GLY A C 1
ATOM 2423 O O . GLY A 1 307 ? -13.908 -3.679 24.855 1.00 96.19 307 GLY A O 1
ATOM 2424 N N . CYS A 1 308 ? -12.461 -1.967 24.889 1.00 95.75 308 CYS A N 1
ATOM 2425 C CA . CYS A 1 308 ? -12.736 -1.560 26.262 1.00 95.75 308 CYS A CA 1
ATOM 2426 C C . CYS A 1 308 ? -13.411 -0.188 26.256 1.00 95.75 308 CYS A C 1
ATOM 2428 O O . CYS A 1 308 ? -12.755 0.822 25.996 1.00 95.75 308 CYS A O 1
ATOM 2430 N N . ASN A 1 309 ? -14.705 -0.155 26.577 1.00 93.31 309 ASN A N 1
ATOM 2431 C CA . ASN A 1 309 ? -15.484 1.085 26.617 1.00 93.31 309 ASN A CA 1
ATOM 2432 C C . ASN A 1 309 ? -15.044 2.034 27.747 1.00 93.31 309 ASN A C 1
ATOM 2434 O O . ASN A 1 309 ? -15.236 3.237 27.629 1.00 93.31 309 ASN A O 1
ATOM 2438 N N . GLU A 1 310 ? -14.435 1.519 28.822 1.00 93.31 310 GLU A N 1
ATOM 2439 C CA . GLU A 1 310 ? -14.015 2.334 29.973 1.00 93.31 310 GLU A CA 1
ATOM 2440 C C . GLU A 1 310 ? -12.822 3.240 29.654 1.00 93.31 310 GLU A C 1
ATOM 2442 O O . GLU A 1 310 ? -12.842 4.427 29.963 1.00 93.31 310 GLU A O 1
ATOM 2447 N N . CYS A 1 311 ? -11.779 2.691 29.023 1.00 93.38 311 CYS A N 1
ATOM 2448 C CA . CYS A 1 311 ? -10.573 3.448 28.667 1.00 93.38 311 CYS A CA 1
ATOM 2449 C C . CYS A 1 311 ? -10.467 3.772 27.171 1.00 93.38 311 CYS A C 1
ATOM 2451 O O . CYS A 1 311 ? -9.443 4.297 26.732 1.00 93.38 311 CYS A O 1
ATOM 2453 N N . ASN A 1 312 ? -11.516 3.476 26.399 1.00 93.44 312 ASN A N 1
ATOM 2454 C CA . ASN A 1 312 ? -11.603 3.692 24.957 1.00 93.44 312 ASN A CA 1
ATOM 2455 C C . ASN A 1 312 ? -10.414 3.099 24.173 1.00 93.44 312 ASN A C 1
ATOM 2457 O O . ASN A 1 312 ? -9.786 3.775 23.358 1.00 93.44 312 ASN A O 1
ATOM 2461 N N . THR A 1 313 ? -10.064 1.839 24.445 1.00 95.31 313 THR A N 1
ATOM 2462 C CA . THR A 1 313 ? -8.923 1.167 23.795 1.00 95.31 313 THR A CA 1
ATOM 2463 C C . THR A 1 313 ? -9.328 -0.092 23.051 1.00 95.31 313 THR A C 1
ATOM 2465 O O . THR A 1 313 ? -10.167 -0.853 23.534 1.00 95.31 313 THR A O 1
ATOM 2468 N N . LEU A 1 314 ? -8.636 -0.361 21.944 1.00 96.31 314 LEU A N 1
ATOM 2469 C CA . LEU A 1 314 ? -8.651 -1.648 21.256 1.00 96.31 314 LEU A CA 1
ATOM 2470 C C . LEU A 1 314 ? -7.430 -2.476 21.663 1.00 96.31 314 LEU A C 1
ATOM 2472 O O . LEU A 1 314 ? -6.327 -1.944 21.781 1.00 96.31 314 LEU A O 1
ATOM 2476 N N . TYR A 1 315 ? -7.627 -3.776 21.838 1.00 96.06 315 TYR A N 1
ATOM 2477 C CA . TYR A 1 315 ? -6.565 -4.741 22.119 1.00 96.06 315 TYR A CA 1
ATOM 2478 C C . TYR A 1 315 ? -6.916 -6.091 21.490 1.00 96.06 315 TYR A C 1
ATOM 2480 O O . TYR A 1 315 ? -8.057 -6.325 21.099 1.00 96.06 315 TYR A O 1
ATOM 2488 N N . ALA A 1 316 ? -5.939 -6.975 21.344 1.00 95.75 316 ALA A N 1
ATOM 2489 C CA . ALA A 1 316 ? -6.099 -8.259 20.679 1.00 95.75 316 ALA A CA 1
ATOM 2490 C C . ALA A 1 316 ? -5.987 -9.437 21.645 1.00 95.75 316 ALA A C 1
ATOM 2492 O O . ALA A 1 316 ? -5.436 -9.322 22.738 1.00 95.75 316 ALA A O 1
ATOM 2493 N N . GLN A 1 317 ? -6.452 -10.603 21.200 1.00 92.44 317 GLN A N 1
ATOM 2494 C CA . GLN A 1 317 ? -6.015 -11.859 21.808 1.00 92.44 317 GLN A CA 1
ATOM 2495 C C . GLN A 1 317 ? -4.499 -12.032 21.626 1.00 92.44 317 GLN A C 1
ATOM 2497 O O . GLN A 1 317 ? -3.938 -11.593 20.618 1.00 92.44 317 GLN A O 1
ATOM 2502 N N . ASP A 1 318 ? -3.835 -12.686 22.577 1.00 88.94 318 ASP A N 1
ATOM 2503 C CA . ASP A 1 318 ? -2.401 -12.946 22.459 1.00 88.94 318 ASP A CA 1
ATOM 2504 C C . ASP A 1 318 ? -2.098 -13.873 21.269 1.00 88.94 318 ASP A C 1
ATOM 2506 O O . ASP A 1 318 ? -2.830 -14.823 20.980 1.00 88.94 318 ASP A O 1
ATOM 2510 N N . SER A 1 319 ? -1.036 -13.561 20.526 1.00 85.50 319 SER A N 1
ATOM 2511 C CA . SER A 1 319 ? -0.673 -14.275 19.305 1.00 85.50 319 SER A CA 1
ATOM 2512 C C . SER A 1 319 ? 0.780 -14.024 18.909 1.00 85.50 319 SER A C 1
ATOM 2514 O O . SER A 1 319 ? 1.131 -12.955 18.406 1.00 85.50 319 SER A O 1
ATOM 2516 N N . HIS A 1 320 ? 1.594 -15.082 18.932 1.00 82.69 320 HIS A N 1
ATOM 2517 C CA . HIS A 1 320 ? 2.978 -15.050 18.439 1.00 82.69 320 HIS A CA 1
ATOM 2518 C C . HIS A 1 320 ? 3.115 -14.634 16.965 1.00 82.69 320 HIS A C 1
ATOM 2520 O O . HIS A 1 320 ? 4.161 -14.133 16.561 1.00 82.69 320 HIS A O 1
ATOM 2526 N N . LYS A 1 321 ? 2.067 -14.821 16.149 1.00 81.19 321 LYS A N 1
ATOM 2527 C CA . LYS A 1 321 ? 2.070 -14.434 14.728 1.00 81.19 321 LYS A CA 1
ATOM 2528 C C . LYS A 1 321 ? 2.010 -12.919 14.510 1.00 81.19 321 LYS A C 1
ATOM 2530 O O . LYS A 1 321 ? 2.337 -12.467 13.420 1.00 81.19 321 LYS A O 1
ATOM 2535 N N . ASN A 1 322 ? 1.599 -12.151 15.522 1.00 80.69 322 ASN A N 1
ATOM 2536 C CA . ASN A 1 322 ? 1.333 -10.717 15.413 1.00 80.69 322 ASN A CA 1
ATOM 2537 C C . ASN A 1 322 ? 2.017 -9.949 16.555 1.00 80.69 322 ASN A C 1
ATOM 2539 O O . ASN A 1 322 ? 1.340 -9.393 17.422 1.00 80.69 322 ASN A O 1
ATOM 2543 N N . PRO A 1 323 ? 3.362 -9.946 16.596 1.00 82.31 323 PRO A N 1
ATOM 2544 C CA . PRO A 1 323 ? 4.093 -9.323 17.687 1.00 82.31 323 PRO A CA 1
ATOM 2545 C C . PRO A 1 323 ? 3.843 -7.811 17.738 1.00 82.31 323 PRO A C 1
ATOM 2547 O O . PRO A 1 323 ? 3.754 -7.137 16.709 1.00 82.31 323 PRO A O 1
ATOM 2550 N N . GLY A 1 324 ? 3.771 -7.277 18.957 1.00 86.62 324 GLY A N 1
ATOM 2551 C CA . GLY A 1 324 ? 3.648 -5.842 19.220 1.00 86.62 324 GLY A CA 1
ATOM 2552 C C . GLY A 1 324 ? 2.224 -5.286 19.170 1.00 86.62 324 GLY A C 1
ATOM 2553 O O . GLY A 1 324 ? 2.053 -4.107 19.462 1.00 86.62 324 GLY A O 1
ATOM 2554 N N . ILE A 1 325 ? 1.211 -6.093 18.833 1.00 92.38 325 ILE A N 1
ATOM 2555 C CA . ILE A 1 325 ? -0.189 -5.684 19.000 1.00 92.38 325 ILE A CA 1
ATOM 2556 C C . ILE A 1 325 ? -0.525 -5.684 20.500 1.00 92.38 325 ILE A C 1
ATOM 2558 O O . ILE A 1 325 ? -0.267 -6.694 21.156 1.00 92.38 325 ILE A O 1
ATOM 2562 N N . PRO A 1 326 ? -1.087 -4.594 21.060 1.00 94.19 326 PRO A N 1
ATOM 2563 C CA . PRO A 1 326 ? -1.527 -4.561 22.453 1.00 94.19 326 PRO A CA 1
ATOM 2564 C C . PRO A 1 326 ? -2.483 -5.714 22.777 1.00 94.19 326 PRO A C 1
ATOM 2566 O O . PRO A 1 326 ? -3.463 -5.913 22.062 1.00 94.19 326 PRO A O 1
ATOM 2569 N N . THR A 1 327 ? -2.221 -6.454 23.857 1.00 94.88 327 THR A N 1
ATOM 2570 C CA . THR A 1 327 ? -3.027 -7.615 24.290 1.00 94.88 327 THR A CA 1
ATOM 2571 C C . THR A 1 327 ? -3.890 -7.345 25.522 1.00 94.88 327 THR A C 1
ATOM 2573 O O . THR A 1 327 ? -4.678 -8.193 25.935 1.00 94.88 327 THR A O 1
ATOM 2576 N N . SER A 1 328 ? -3.775 -6.155 26.112 1.00 93.00 328 SER A N 1
ATOM 2577 C CA . SER A 1 328 ? -4.570 -5.717 27.257 1.00 93.00 328 SER A CA 1
ATOM 2578 C C . SER A 1 328 ? -5.011 -4.264 27.099 1.00 93.00 328 SER A C 1
ATOM 2580 O O . SER A 1 328 ? -4.397 -3.478 26.373 1.00 93.00 328 SER A O 1
ATOM 2582 N N . CYS A 1 329 ? -6.097 -3.902 27.783 1.00 92.12 329 CYS A N 1
ATOM 2583 C CA . CYS A 1 329 ? -6.551 -2.519 27.870 1.00 92.12 329 CYS A CA 1
ATOM 2584 C C . CYS A 1 329 ? -5.792 -1.743 28.961 1.00 92.12 329 CYS A C 1
ATOM 2586 O O . CYS A 1 329 ? -5.178 -2.324 29.862 1.00 92.12 329 CYS A O 1
ATOM 2588 N N . LYS A 1 330 ? -5.888 -0.409 28.926 1.00 87.62 330 LYS A N 1
ATOM 2589 C CA . LYS A 1 330 ? -5.216 0.466 29.903 1.00 87.62 330 LYS A CA 1
ATOM 2590 C C . LYS A 1 330 ? -5.725 0.269 31.339 1.00 87.62 330 LYS A C 1
ATOM 2592 O O . LYS A 1 330 ? -4.929 0.420 32.261 1.00 87.62 330 LYS A O 1
ATOM 2597 N N . CYS A 1 331 ? -6.981 -0.152 31.534 1.00 89.31 331 CYS A N 1
ATOM 2598 C CA . CYS A 1 331 ? -7.548 -0.422 32.865 1.00 89.31 331 CYS A CA 1
ATOM 2599 C C . CYS A 1 331 ? -6.825 -1.557 33.615 1.00 89.31 331 CYS A C 1
ATOM 2601 O O . CYS A 1 331 ? -6.717 -1.521 34.839 1.00 89.31 331 CYS A O 1
ATOM 2603 N N . HIS A 1 332 ? -6.309 -2.566 32.903 1.00 73.31 332 HIS A N 1
ATOM 2604 C CA . HIS A 1 332 ? -5.606 -3.690 33.531 1.00 73.31 332 HIS A CA 1
ATOM 2605 C C . HIS A 1 332 ? -4.182 -3.344 33.990 1.00 73.31 332 HIS A C 1
ATOM 2607 O O . HIS A 1 332 ? -3.675 -3.977 34.918 1.00 73.31 332 HIS A O 1
ATOM 2613 N N . ASN A 1 333 ? -3.557 -2.328 33.390 1.00 61.09 333 ASN A N 1
ATOM 2614 C CA . ASN A 1 333 ? -2.211 -1.876 33.758 1.00 61.09 333 ASN A CA 1
ATOM 2615 C C . ASN A 1 333 ? -2.223 -0.900 34.949 1.00 61.09 333 ASN A C 1
ATOM 2617 O O . ASN A 1 333 ? -1.198 -0.700 35.595 1.00 61.09 333 ASN A O 1
ATOM 2621 N N . SER A 1 334 ? -3.384 -0.332 35.282 1.00 50.84 334 SER A N 1
ATOM 2622 C CA . SER A 1 334 ? -3.609 0.529 36.444 1.00 50.84 334 SER A CA 1
ATOM 2623 C C . SER A 1 334 ? -4.105 -0.270 37.656 1.00 50.84 334 SE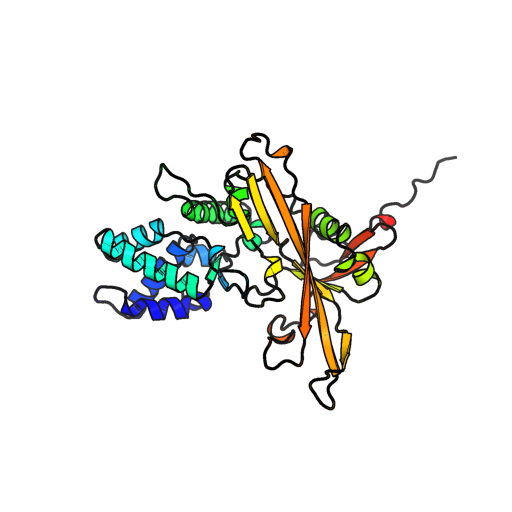R A C 1
ATOM 2625 O O . SER A 1 334 ? -5.233 -0.087 38.107 1.00 50.84 334 SER A O 1
ATOM 2627 N N . LYS A 1 335 ? -3.283 -1.167 38.216 1.00 38.53 335 LYS A N 1
ATOM 2628 C CA . LYS A 1 335 ? -3.506 -1.574 39.616 1.00 38.53 335 LYS A CA 1
ATOM 2629 C C . LYS A 1 335 ? -3.031 -0.436 40.531 1.00 38.53 335 LYS A C 1
ATOM 2631 O O . LYS A 1 335 ? -1.949 0.096 40.284 1.00 38.53 335 LYS A O 1
ATOM 2636 N N . PRO A 1 336 ? -3.796 -0.049 41.569 1.00 43.66 336 PRO A N 1
ATOM 2637 C CA . PRO A 1 336 ? -3.400 1.043 42.443 1.00 43.66 336 PRO A CA 1
ATOM 2638 C C . PRO A 1 336 ? -2.154 0.641 43.226 1.00 43.66 336 PRO A C 1
ATOM 2640 O O . PRO A 1 336 ? -2.129 -0.410 43.870 1.00 43.66 336 PRO A O 1
ATOM 2643 N N . THR A 1 337 ? -1.131 1.491 43.199 1.00 40.56 337 THR A N 1
ATOM 2644 C CA . THR A 1 337 ? -0.063 1.481 44.197 1.00 40.56 337 THR A CA 1
ATOM 2645 C C . THR A 1 337 ? -0.738 1.586 45.567 1.00 40.56 337 THR A C 1
ATOM 2647 O O . THR A 1 337 ? -1.469 2.555 45.792 1.00 40.56 337 THR A O 1
ATOM 2650 N N . PRO A 1 338 ? -0.586 0.609 46.478 1.00 39.69 338 PRO A N 1
ATOM 2651 C CA . PRO A 1 338 ? -1.180 0.730 47.797 1.00 39.69 338 PRO A CA 1
ATOM 2652 C C . PRO A 1 338 ? -0.530 1.930 48.484 1.00 39.69 338 PRO A C 1
ATOM 2654 O O . PRO A 1 338 ? 0.686 1.963 48.673 1.00 39.69 338 PRO A O 1
ATOM 2657 N N . HIS A 1 339 ? -1.341 2.934 48.820 1.00 40.69 339 HIS A N 1
ATOM 2658 C CA . HIS A 1 339 ? -0.927 3.991 49.728 1.00 40.69 339 HIS A CA 1
ATOM 2659 C C . HIS A 1 339 ? -0.466 3.327 51.027 1.00 40.69 339 HIS A C 1
ATOM 2661 O O . HIS A 1 339 ? -1.270 2.737 51.751 1.00 40.69 339 HIS A O 1
ATOM 2667 N N . ALA A 1 340 ? 0.842 3.383 51.278 1.00 38.62 340 ALA A N 1
ATOM 2668 C CA . ALA A 1 340 ? 1.400 3.077 52.580 1.00 38.62 340 ALA A CA 1
ATOM 2669 C C . ALA A 1 340 ? 0.772 4.050 53.587 1.00 38.62 340 ALA A C 1
ATOM 2671 O O . ALA A 1 340 ? 0.800 5.264 53.371 1.00 38.62 340 ALA A O 1
ATOM 2672 N N . LYS A 1 341 ? 0.129 3.489 54.612 1.00 40.28 341 LYS A N 1
ATOM 2673 C CA . LYS A 1 341 ? -0.334 4.228 55.787 1.00 40.28 341 LYS A CA 1
ATOM 2674 C C . LYS A 1 341 ? 0.836 4.587 56.682 1.00 40.28 341 LYS A C 1
ATOM 2676 O O . LYS A 1 341 ? 1.753 3.740 56.782 1.00 40.28 341 LYS A O 1
#

Foldseek 3Di:
DCPLPVLQQVVLLVLLVVQDDDDDSVVSSLLSQCLLCQFQLCNHPVSCVVQVWDWAAAAPPPQLLLAQTALPSSLVSSCVVVVDDSVSSSVSSVSSNVSCSVRRIHTLLLCLVQPPVRDPVNSVSSLVSNQSSQDPDPPGGHDRFWPSNCCVVVVADDAPLFLQVVQVLLLPDPPCVLPNVLVQQAPFWKFKAFQFHRHAPQWVQQSDTGWDDDPWKIKIKGWSRIKMKTFWDFDDDPVDPDDTKTKIKIWTWMKMWIDTSPDPDNVPTHIHGPDTDIDMAIQPDPVHDHQCRRPVVPRVVTWIWHHDPVQSGIATDDDPVDPRTHHDDPVVVDDDDPPDD

Secondary structure (DSSP, 8-state):
-GGG-HHHHHHHHHHGGGS-SS--HHHHHHHHHHHHHHHTT---HHHHHHTT--EEEPPTTS-GGG----HHHHHHHHHHHH---HHHHHHHHHHHHHHHHHHTEEE-HHHHHH-TTS-HHHHHHHHHHHHGGGBSSSS-BPPPSSHHHHHHTTSSPPP---HHHHHHHHHT-S-GGG--HHHHHHHS-EEEEES--SSSHHHHGGG-EEEEE-SSEEEEEEE-SEEEEEPPEEEE-TTSTT-EEEEEEEEEEEEEEEEETT---GGG---EEEEEEEEEEETT-TTS--HHHH-TT-GGGSEEEEEETTTTEEEE---TTSTTS--S-HHHH-PPPP---